Protein AF-A0A7M7QPV0-F1 (afdb_monomer_lite)

Secondary structure (DSSP, 8-state):
-HHHHHHHHHHHHHHHHHHHHHHHHHHHHHHHHHHHHHHHHHHHHHHHHHHHHHHHHHHHHHHHHHHHHHHHHHHHHHHHHHHHHHHHHHHHHHHHHHHHHHHHS-----------------------------HHHHHHHHHHHHHHHHHHT-SSTHHHHHHHHHHHHHHHHHHHHHHHHHHHHHHHHHHHHHHHHHHHHHHHHHHHHS--

Sequence (212 aa):
MQMEADTVRKKYRAVRSSLKADASFFASCLNGLEESIHEQENEINRLQKVKAEAIELRDTTKETLTKQEIQAMHTSKERETVIQEYRKRVEDRKMELERLERMMFPSTKPMPRGDDFETTTSRSKWQIADKDVPQAEVDRLEEVFVKLRNATGVSRTEDVLNRFLAQRATKEKLKKMQTATEEEKMLLEKKRQQLTAEIEMQKFSETKDADQ

Radius of gyration: 47.94 Å; chains: 1; bounding box: 117×36×139 Å

Foldseek 3Di:
DVVVVVVVVVVVVVVVVVVVVVVVVVVVVVVVVVVVVVVVVVVVVVVVVVVVVVVVVVVVVVVVVVVVVVVVVVVVVVVVVVVVVVVVVVVVVVVVVVVVCCVVCVDPDVDDDDDDDDDDDDPPDPPDPDPDPPVVVVVVVVVVLVVLCVVLVHDDSVCSVVSVVVVVVVVVVVVVVVVVVVVVVVVVVVVVVVVVVVVVVVVVVVVVVVVD

Organism: Nasonia vitripennis (NCBI:txid7425)

pLDDT: mean 85.48, std 19.07, range [33.09, 98.62]

InterPro domains:
  IPR033192 Outer dynein arm-docking complex subunit 3 [PTHR46518] (2-206)

Structure (mmCIF, N/CA/C/O backbone):
data_AF-A0A7M7QPV0-F1
#
_entry.id   AF-A0A7M7QPV0-F1
#
loop_
_atom_site.group_PDB
_atom_site.id
_atom_site.type_symbol
_atom_site.label_atom_id
_atom_site.label_alt_id
_atom_site.label_comp_id
_atom_site.label_asym_id
_atom_site.label_entity_id
_atom_site.label_seq_id
_atom_site.pdbx_PDB_ins_code
_atom_site.Cartn_x
_atom_site.Cartn_y
_atom_site.Cartn_z
_atom_site.occupancy
_atom_site.B_iso_or_equiv
_atom_site.auth_seq_id
_atom_site.auth_comp_id
_atom_site.auth_asym_id
_atom_site.auth_atom_id
_atom_site.pdbx_PDB_model_num
ATOM 1 N N . MET A 1 1 ? -33.298 -1.706 82.148 1.00 61.22 1 MET A N 1
ATOM 2 C CA . MET A 1 1 ? -33.805 -2.421 80.953 1.00 61.22 1 MET A CA 1
ATOM 3 C C . MET A 1 1 ? -34.109 -1.503 79.762 1.00 61.22 1 MET A C 1
ATOM 5 O O . MET A 1 1 ? -33.554 -1.747 78.702 1.00 61.22 1 MET A O 1
ATOM 9 N N . GLN A 1 2 ? -34.928 -0.443 79.877 1.00 69.00 2 GLN A N 1
ATOM 10 C CA . GLN A 1 2 ? -35.261 0.420 78.716 1.00 69.00 2 GLN A CA 1
ATOM 11 C C . GLN A 1 2 ? -34.058 1.161 78.098 1.00 69.00 2 GLN A C 1
ATOM 13 O O . GLN A 1 2 ? -33.917 1.166 76.878 1.00 69.00 2 GLN A O 1
ATOM 18 N N . MET A 1 3 ? -33.136 1.697 78.910 1.00 79.50 3 MET A N 1
ATOM 19 C CA . MET A 1 3 ? -31.939 2.387 78.388 1.00 79.50 3 MET A CA 1
ATOM 20 C C . MET A 1 3 ? -30.992 1.478 77.583 1.00 79.50 3 MET A C 1
ATOM 22 O O . MET A 1 3 ? -30.420 1.910 76.580 1.00 79.50 3 MET A O 1
ATOM 26 N N . GLU A 1 4 ? -30.829 0.213 77.977 1.00 85.00 4 GLU A N 1
ATOM 27 C CA . GLU A 1 4 ? -29.994 -0.745 77.236 1.00 85.00 4 GLU A CA 1
ATOM 28 C C . GLU A 1 4 ? -30.640 -1.135 75.907 1.00 85.00 4 GLU A C 1
ATOM 30 O O . GLU A 1 4 ? -29.967 -1.132 74.876 1.00 85.00 4 GLU A O 1
ATOM 35 N N . ALA A 1 5 ? -31.953 -1.381 75.903 1.00 90.31 5 ALA A N 1
ATOM 36 C CA . ALA A 1 5 ? -32.701 -1.691 74.687 1.00 90.31 5 ALA A CA 1
ATOM 37 C C . ALA A 1 5 ? -32.605 -0.558 73.648 1.00 90.31 5 ALA A C 1
ATOM 39 O O . ALA A 1 5 ? -32.404 -0.812 72.457 1.00 90.31 5 ALA A O 1
ATOM 40 N N . ASP A 1 6 ? -32.675 0.699 74.089 1.00 91.38 6 ASP A N 1
ATOM 41 C CA . ASP A 1 6 ? -32.533 1.855 73.201 1.00 91.38 6 ASP A CA 1
ATOM 42 C C . ASP A 1 6 ? -31.098 2.042 72.698 1.00 91.38 6 ASP A C 1
ATOM 44 O O . ASP A 1 6 ? -30.887 2.392 71.533 1.00 91.38 6 ASP A O 1
ATOM 48 N N . THR A 1 7 ? -30.100 1.746 73.531 1.00 92.62 7 THR A N 1
ATOM 49 C CA . THR A 1 7 ? -28.686 1.779 73.128 1.00 92.62 7 THR A CA 1
ATOM 50 C C . THR A 1 7 ? -28.388 0.714 72.070 1.00 92.62 7 THR A C 1
ATOM 52 O O . THR A 1 7 ? -27.753 1.012 71.055 1.00 92.62 7 THR A O 1
ATOM 55 N N . VAL A 1 8 ? -28.904 -0.506 72.245 1.00 94.88 8 VAL A N 1
ATOM 56 C CA . VAL A 1 8 ? -28.791 -1.593 71.259 1.00 94.88 8 VAL A CA 1
ATOM 57 C C . VAL A 1 8 ? -29.492 -1.218 69.953 1.00 94.88 8 VAL A C 1
ATOM 59 O O . VAL A 1 8 ? -28.902 -1.358 68.882 1.00 94.88 8 VAL A O 1
ATOM 62 N N . ARG A 1 9 ? -30.705 -0.649 70.010 1.00 95.12 9 ARG A N 1
ATOM 63 C CA . ARG A 1 9 ? -31.422 -0.169 68.814 1.00 95.12 9 ARG A CA 1
ATOM 64 C C . ARG A 1 9 ? -30.653 0.915 68.065 1.00 95.12 9 ARG A C 1
ATOM 66 O O . ARG A 1 9 ? -30.600 0.867 66.837 1.00 95.12 9 ARG A O 1
ATOM 73 N N . LYS A 1 10 ? -30.058 1.883 68.771 1.00 96.12 10 LYS A N 1
ATOM 74 C CA . LYS A 1 10 ? -29.236 2.939 68.155 1.00 96.12 10 LYS A CA 1
ATOM 75 C C . LYS A 1 10 ? -28.017 2.350 67.447 1.00 96.12 10 LYS A C 1
ATOM 77 O O . LYS A 1 10 ? -27.801 2.668 66.280 1.00 96.12 10 LYS A O 1
ATOM 82 N N . LYS A 1 11 ? -27.284 1.441 68.102 1.00 96.50 11 LYS A N 1
ATOM 83 C CA . LYS A 1 11 ? -26.140 0.740 67.493 1.00 96.50 11 LYS A CA 1
ATOM 84 C C . LYS A 1 11 ? -26.559 -0.049 66.253 1.00 96.50 11 LYS A C 1
ATOM 86 O O . LYS A 1 11 ? -25.945 0.101 65.205 1.00 96.50 11 LYS A O 1
ATOM 91 N N . TYR A 1 12 ? -27.647 -0.813 66.334 1.00 97.38 12 TYR A N 1
ATOM 92 C CA . TYR A 1 12 ? -28.135 -1.602 65.202 1.00 97.38 12 TYR A CA 1
ATOM 93 C C . TYR A 1 12 ? -28.575 -0.722 64.024 1.00 97.38 12 TYR A C 1
ATOM 95 O O . TYR A 1 12 ? -28.287 -1.030 62.870 1.00 97.38 12 TYR A O 1
ATOM 103 N N . ARG A 1 13 ? -29.228 0.417 64.297 1.00 96.88 13 ARG A N 1
ATOM 104 C CA . ARG A 1 13 ? -29.575 1.402 63.260 1.00 96.88 13 ARG A CA 1
ATOM 105 C C . ARG A 1 13 ? -28.334 2.008 62.610 1.00 96.88 13 ARG A C 1
ATOM 107 O O . ARG A 1 13 ? -28.327 2.126 61.390 1.00 96.88 13 ARG A O 1
ATOM 114 N N . ALA A 1 14 ? -27.309 2.351 63.391 1.00 97.25 14 ALA A N 1
ATOM 115 C CA . ALA A 1 14 ? -26.049 2.880 62.872 1.00 97.25 14 ALA A CA 1
ATOM 116 C C . ALA A 1 14 ? -25.343 1.859 61.966 1.00 97.25 14 ALA A C 1
ATOM 118 O O . ALA A 1 14 ? -25.025 2.181 60.825 1.00 97.25 14 ALA A O 1
ATOM 119 N N . VAL A 1 15 ? -25.215 0.606 62.421 1.00 97.50 15 VAL A N 1
ATOM 120 C CA . VAL A 1 15 ? -24.648 -0.497 61.625 1.00 97.50 15 VAL A CA 1
ATOM 121 C C . VAL A 1 15 ? -25.444 -0.707 60.338 1.00 97.50 15 VAL A C 1
ATOM 123 O O . VAL A 1 15 ? -24.865 -0.762 59.259 1.00 97.50 15 VAL A O 1
ATOM 126 N N . ARG A 1 16 ? -26.781 -0.747 60.415 1.00 97.69 16 ARG A N 1
ATOM 127 C CA . ARG A 1 16 ? -27.638 -0.888 59.229 1.00 97.69 16 ARG A CA 1
ATOM 128 C C . ARG A 1 16 ? -27.457 0.267 58.244 1.00 97.69 16 ARG A C 1
ATOM 130 O O . ARG A 1 16 ? -27.536 0.049 57.041 1.00 97.69 16 ARG A O 1
ATOM 137 N N . SER A 1 17 ? -27.272 1.488 58.743 1.00 97.44 17 SER A N 1
ATOM 138 C CA . SER A 1 17 ? -27.057 2.656 57.889 1.00 97.44 17 SER A CA 1
ATOM 139 C C . SER A 1 17 ? -25.698 2.593 57.194 1.00 97.44 17 SER A C 1
ATOM 141 O O . SER A 1 17 ? -25.646 2.843 55.995 1.00 97.44 17 SER A O 1
ATOM 143 N N . SER A 1 18 ? -24.642 2.190 57.913 1.00 97.69 18 SER A N 1
ATOM 144 C CA . SER A 1 18 ? -23.308 1.964 57.337 1.00 97.69 18 SER A CA 1
ATOM 145 C C . SER A 1 18 ? -23.358 0.901 56.246 1.00 97.69 18 SER A C 1
ATOM 147 O O . SER A 1 18 ? -23.002 1.184 55.114 1.00 97.69 18 SER A O 1
ATOM 149 N N . LEU A 1 19 ? -23.934 -0.271 56.537 1.00 97.75 19 LEU A N 1
ATOM 150 C CA . LEU A 1 19 ? -24.034 -1.363 55.564 1.00 97.75 19 LEU A CA 1
ATOM 151 C C . LEU A 1 19 ? -24.793 -0.963 54.293 1.00 97.75 19 LEU A C 1
ATOM 153 O O . LEU A 1 19 ? -24.457 -1.418 53.206 1.00 97.75 19 LEU A O 1
ATOM 157 N N . LYS A 1 20 ? -25.820 -0.110 54.407 1.00 97.44 20 LYS A N 1
ATOM 158 C CA . LYS A 1 20 ? -26.533 0.415 53.234 1.00 97.44 20 LYS A CA 1
ATOM 159 C C . LYS A 1 20 ? -25.682 1.386 52.417 1.00 97.44 20 LYS A C 1
ATOM 161 O O . LYS A 1 20 ? -25.759 1.349 51.193 1.00 97.44 20 LYS A O 1
ATOM 166 N N . ALA A 1 21 ? -24.912 2.246 53.081 1.00 97.31 21 ALA A N 1
ATOM 167 C CA . ALA A 1 21 ? -23.993 3.157 52.408 1.00 97.31 21 ALA A CA 1
ATOM 168 C C . ALA A 1 21 ? -22.885 2.374 51.689 1.00 97.31 21 ALA A C 1
ATOM 170 O O . ALA A 1 21 ? -22.662 2.600 50.503 1.00 97.31 21 ALA A O 1
ATOM 171 N N . ASP A 1 22 ? -22.292 1.388 52.365 1.00 97.94 22 ASP A N 1
ATOM 172 C CA . ASP A 1 22 ? -21.259 0.515 51.804 1.00 97.94 22 ASP A CA 1
ATOM 173 C C . ASP A 1 22 ? -21.796 -0.278 50.606 1.00 97.94 22 ASP A C 1
ATOM 175 O O . ASP A 1 22 ? -21.161 -0.322 49.559 1.00 97.94 22 ASP A O 1
ATOM 179 N N . ALA A 1 23 ? -23.005 -0.842 50.708 1.00 97.50 23 ALA A N 1
ATOM 180 C CA . ALA A 1 23 ? -23.638 -1.550 49.595 1.00 97.50 23 ALA A CA 1
ATOM 181 C C . ALA A 1 23 ? -23.840 -0.645 48.367 1.00 97.50 23 ALA A C 1
ATOM 183 O O . ALA A 1 23 ? -23.563 -1.061 47.243 1.00 97.50 23 ALA A O 1
ATOM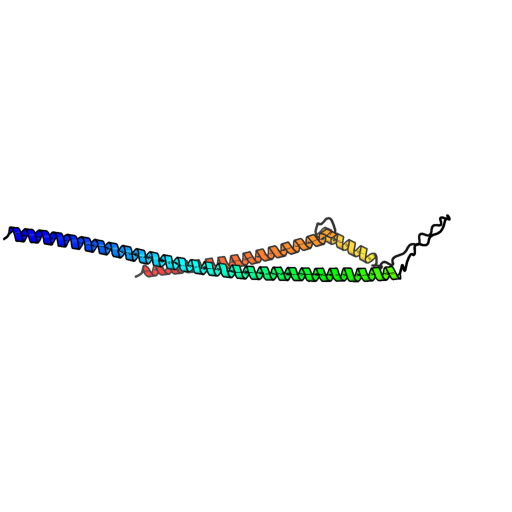 184 N N . SER A 1 24 ? -24.285 0.599 48.573 1.00 96.81 24 SER A N 1
ATOM 185 C CA . SER A 1 24 ? -24.427 1.575 47.486 1.00 96.81 24 SER A CA 1
ATOM 186 C C . SER A 1 24 ? -23.078 1.961 46.881 1.00 96.81 24 SER A C 1
ATOM 188 O O . SER A 1 24 ? -22.975 2.111 45.665 1.00 96.81 24 SER A O 1
ATOM 190 N N . PHE A 1 25 ? -22.051 2.128 47.717 1.00 97.69 25 PHE A N 1
ATOM 191 C CA . PHE A 1 25 ? -20.699 2.443 47.272 1.00 97.69 25 PHE A CA 1
ATOM 192 C C . PHE A 1 25 ? -20.120 1.307 46.427 1.00 97.69 25 PHE A C 1
ATOM 194 O O . PHE A 1 25 ? -19.686 1.545 45.304 1.00 97.69 25 PHE A O 1
ATOM 201 N N . PHE A 1 26 ? -20.190 0.063 46.909 1.00 97.81 26 PHE A N 1
ATOM 202 C CA . PHE A 1 26 ? -19.683 -1.090 46.170 1.00 97.81 26 PHE A CA 1
ATOM 203 C C . PHE A 1 26 ? -20.435 -1.327 44.863 1.00 97.81 26 PHE A C 1
ATOM 205 O O . PHE A 1 26 ? -19.791 -1.645 43.871 1.00 97.81 26 PHE A O 1
ATOM 212 N N . ALA A 1 27 ? -21.754 -1.113 44.822 1.00 97.75 27 ALA A N 1
ATOM 213 C CA . ALA A 1 27 ? -22.510 -1.179 43.572 1.00 97.75 27 ALA A CA 1
ATOM 214 C C . ALA A 1 27 ? -22.018 -0.132 42.558 1.00 97.75 27 ALA A C 1
ATOM 216 O O . ALA A 1 27 ? -21.784 -0.454 41.397 1.00 97.75 27 ALA A O 1
ATOM 217 N N . SER A 1 28 ? -21.789 1.107 43.005 1.00 97.50 28 SER A N 1
ATOM 218 C CA . SE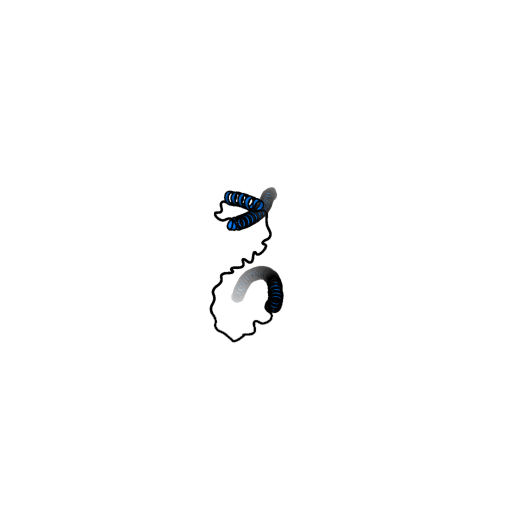R A 1 28 ? -21.236 2.159 42.146 1.00 97.50 28 SER A CA 1
ATOM 219 C C . SER A 1 28 ? -19.820 1.834 41.662 1.00 97.50 28 SER A C 1
ATOM 221 O O . SER A 1 28 ? -19.508 2.074 40.499 1.00 97.50 28 SER A O 1
ATOM 223 N N . CYS A 1 29 ? -18.958 1.311 42.537 1.00 98.19 29 CYS A N 1
ATOM 224 C CA . CYS A 1 29 ? -17.603 0.908 42.166 1.00 98.19 29 CYS A CA 1
ATOM 225 C C . CYS A 1 29 ? -17.604 -0.256 41.176 1.00 98.19 29 CYS A C 1
ATOM 227 O O . CYS A 1 29 ? -16.791 -0.265 40.259 1.00 98.19 29 CYS A O 1
ATOM 229 N N . LEU A 1 30 ? -18.506 -1.223 41.356 1.00 98.44 30 LEU A N 1
ATOM 230 C CA . LEU A 1 30 ? -18.622 -2.382 40.478 1.00 98.44 30 LEU A CA 1
ATOM 231 C C . LEU A 1 30 ? -19.042 -1.954 39.071 1.00 98.44 30 LEU A C 1
ATOM 233 O O . LEU A 1 30 ? -18.358 -2.308 38.120 1.00 98.44 30 LEU A O 1
ATOM 237 N N . ASN A 1 31 ? -20.053 -1.089 38.956 1.00 98.19 31 ASN A N 1
ATOM 238 C CA . ASN A 1 31 ? -20.465 -0.530 37.666 1.00 98.19 31 ASN A CA 1
ATOM 239 C C . ASN A 1 31 ? -19.312 0.210 36.962 1.00 98.19 31 ASN A C 1
ATOM 241 O O . ASN A 1 31 ? -19.105 0.030 35.768 1.00 98.19 31 ASN A O 1
ATOM 245 N N . GLY A 1 32 ? -18.531 1.014 37.697 1.00 98.38 32 GLY A N 1
ATOM 246 C CA . GLY A 1 32 ? -17.386 1.725 37.115 1.00 98.38 32 GLY A CA 1
ATOM 247 C C . GLY A 1 32 ? -16.252 0.791 36.671 1.00 98.38 32 GLY A C 1
ATOM 248 O O . GLY A 1 32 ? -15.594 1.044 35.664 1.00 98.38 32 GLY A O 1
ATOM 249 N N . LEU A 1 33 ? -16.027 -0.310 37.395 1.00 98.31 33 LEU A N 1
ATOM 250 C CA . LEU A 1 33 ? -15.069 -1.337 36.982 1.00 98.31 33 LEU A CA 1
ATOM 251 C C . LEU A 1 33 ? -15.551 -2.089 35.738 1.00 98.31 33 LEU A C 1
ATOM 253 O O . LEU A 1 33 ? -14.746 -2.338 34.847 1.00 98.31 33 LEU A O 1
ATOM 257 N N . GLU A 1 34 ? -16.838 -2.424 35.659 1.00 98.38 34 GLU A N 1
ATOM 258 C CA . GLU A 1 34 ? -17.435 -3.070 34.486 1.00 98.38 34 GLU A CA 1
ATOM 259 C C . GLU A 1 34 ? -17.342 -2.183 33.239 1.00 98.38 34 GLU A C 1
ATOM 261 O O . GLU A 1 34 ? -16.942 -2.661 32.178 1.00 98.38 34 GLU A O 1
ATOM 266 N N . GLU A 1 35 ? -17.624 -0.885 33.373 1.00 98.56 35 GLU A N 1
ATOM 267 C CA . GLU A 1 35 ? -17.453 0.090 32.291 1.00 98.56 35 GLU A CA 1
ATOM 268 C C . GLU A 1 35 ? -15.988 0.167 31.839 1.00 98.56 35 GLU A C 1
ATOM 270 O O . GLU A 1 35 ? -15.701 0.051 30.648 1.00 98.56 35 GLU A O 1
ATOM 275 N N . SER A 1 36 ? -15.043 0.247 32.780 1.00 98.56 36 SER A N 1
ATOM 276 C CA . SER A 1 36 ? -13.614 0.285 32.451 1.00 98.56 36 SER A CA 1
ATOM 277 C C . SER A 1 36 ? -13.125 -0.997 31.766 1.00 98.56 36 SER A C 1
ATOM 279 O O . SER A 1 36 ? -12.328 -0.926 30.830 1.00 98.56 36 SER A O 1
ATOM 281 N N . ILE A 1 37 ? -13.612 -2.170 32.186 1.00 98.56 37 ILE A N 1
ATOM 282 C CA . ILE A 1 37 ? -13.314 -3.444 31.515 1.00 98.56 37 ILE A CA 1
ATOM 283 C C . ILE A 1 37 ? -13.843 -3.409 30.082 1.00 98.56 37 ILE A C 1
ATOM 285 O O . ILE A 1 37 ? -13.111 -3.748 29.155 1.00 98.56 37 ILE A O 1
ATOM 289 N N . HIS A 1 38 ? -15.077 -2.943 29.886 1.00 98.62 38 HIS A N 1
ATOM 290 C CA . HIS A 1 38 ? -15.671 -2.852 28.559 1.00 98.62 38 HIS A CA 1
ATOM 291 C C . HIS A 1 38 ? -14.891 -1.901 27.633 1.00 98.62 38 HIS A C 1
ATOM 293 O O . HIS A 1 38 ? -14.622 -2.225 26.474 1.00 98.62 38 HIS A O 1
ATOM 299 N N . GLU A 1 39 ? -14.461 -0.746 28.142 1.00 98.56 39 GLU A N 1
ATOM 300 C CA . GLU A 1 39 ? -13.596 0.183 27.408 1.00 98.56 39 GLU A CA 1
ATOM 301 C C . GLU A 1 39 ? -12.250 -0.452 27.033 1.00 98.56 39 GLU A C 1
ATOM 303 O O . GLU A 1 39 ? -11.801 -0.330 25.889 1.00 98.56 39 GLU A O 1
ATOM 308 N N . GLN A 1 40 ? -11.618 -1.172 27.964 1.00 98.56 40 GLN A N 1
ATOM 309 C CA . GLN A 1 40 ? -10.354 -1.867 27.713 1.00 98.56 40 GLN A CA 1
ATOM 310 C C . GLN A 1 40 ? -10.502 -2.979 26.674 1.00 98.56 40 GLN A C 1
ATOM 312 O O . GLN A 1 40 ? -9.641 -3.119 25.806 1.00 98.56 40 GLN A O 1
ATOM 317 N N . GLU A 1 41 ? -11.587 -3.750 26.711 1.00 98.62 41 GLU A N 1
ATOM 318 C CA . GLU A 1 41 ? -11.885 -4.764 25.697 1.00 98.62 41 GLU A CA 1
ATOM 319 C C . GLU A 1 41 ? -12.048 -4.137 24.308 1.00 98.62 41 GLU A C 1
ATOM 321 O O . GLU A 1 41 ? -11.489 -4.634 23.324 1.00 98.62 41 GLU A O 1
ATOM 326 N N . ASN A 1 42 ? -12.755 -3.008 24.222 1.00 98.50 42 ASN A N 1
ATOM 327 C CA . ASN A 1 42 ? -12.916 -2.263 22.976 1.00 98.50 42 ASN A CA 1
ATOM 328 C C . ASN A 1 42 ? -11.572 -1.749 22.440 1.00 98.50 42 ASN A C 1
ATOM 330 O O . ASN A 1 42 ? -11.294 -1.884 21.243 1.00 98.50 42 ASN A O 1
ATOM 334 N N . GLU A 1 43 ? -10.709 -1.225 23.311 1.00 98.38 43 GLU A N 1
ATOM 335 C CA . GLU A 1 43 ? -9.378 -0.759 22.920 1.00 98.38 43 GLU A CA 1
ATOM 336 C C . GLU A 1 43 ? -8.467 -1.915 22.489 1.00 98.38 43 GLU A C 1
ATOM 338 O O . GLU A 1 43 ? -7.791 -1.825 21.464 1.00 98.38 43 GLU A O 1
ATOM 343 N N . ILE A 1 44 ? -8.495 -3.050 23.193 1.00 98.56 44 ILE A N 1
ATOM 344 C CA . ILE A 1 44 ? -7.758 -4.255 22.792 1.00 98.56 44 ILE A CA 1
ATOM 345 C C . ILE A 1 44 ? -8.206 -4.711 21.400 1.00 98.56 44 ILE A C 1
ATOM 347 O O . ILE A 1 44 ? -7.364 -4.970 20.537 1.00 98.56 44 ILE A O 1
ATOM 351 N N . ASN A 1 45 ? -9.515 -4.758 21.147 1.00 98.62 45 ASN A N 1
ATOM 352 C CA . ASN A 1 45 ? -10.060 -5.127 19.842 1.00 98.62 45 ASN A CA 1
ATOM 353 C C . ASN A 1 45 ? -9.614 -4.155 18.740 1.00 98.62 45 ASN A C 1
ATOM 355 O O . ASN A 1 45 ? -9.261 -4.577 17.635 1.00 98.62 45 ASN A O 1
ATOM 359 N N . ARG A 1 46 ? -9.585 -2.851 19.030 1.00 98.50 46 ARG A N 1
ATOM 360 C CA . ARG A 1 46 ? -9.068 -1.833 18.109 1.00 98.50 46 ARG A CA 1
ATOM 361 C C . ARG A 1 46 ? -7.582 -2.052 17.817 1.00 98.50 46 ARG A C 1
ATOM 363 O O . ARG A 1 46 ? -7.193 -2.091 16.649 1.00 98.50 46 ARG A O 1
ATOM 370 N N . LEU A 1 47 ? -6.755 -2.236 18.844 1.00 98.56 47 LEU A N 1
ATOM 371 C CA . LEU A 1 47 ? -5.313 -2.448 18.695 1.00 98.56 47 LEU A CA 1
ATOM 372 C C . LEU A 1 47 ? -4.992 -3.734 17.927 1.00 98.56 47 LEU A C 1
ATOM 374 O O . LEU A 1 47 ? -4.066 -3.754 17.116 1.00 98.56 47 LEU A O 1
ATOM 378 N N . GLN A 1 48 ? -5.771 -4.798 18.126 1.00 98.44 48 GLN A N 1
ATOM 379 C CA . GLN A 1 48 ? -5.632 -6.034 17.359 1.00 98.44 48 GLN A CA 1
ATOM 380 C C . GLN A 1 48 ? -5.907 -5.824 15.865 1.00 98.44 48 GLN A C 1
ATOM 382 O O . GLN A 1 48 ? -5.149 -6.343 15.043 1.00 98.44 48 GLN A O 1
ATOM 387 N N . LYS A 1 49 ? -6.924 -5.029 15.505 1.00 98.50 49 LYS A N 1
ATOM 388 C CA . LYS A 1 49 ? -7.205 -4.669 14.103 1.00 98.50 49 LYS A CA 1
ATOM 389 C C . LYS A 1 49 ? -6.056 -3.874 13.488 1.00 98.50 49 LYS A C 1
ATOM 391 O O . LYS A 1 49 ? -5.537 -4.272 12.451 1.00 98.50 49 LYS A O 1
ATOM 396 N N . VAL A 1 50 ? -5.579 -2.836 14.178 1.00 98.50 50 VAL A N 1
ATOM 397 C CA . VAL A 1 50 ? -4.433 -2.027 13.718 1.00 98.50 50 VAL A CA 1
ATOM 398 C C . VAL A 1 50 ? -3.182 -2.891 13.537 1.00 98.50 50 VAL A C 1
ATOM 400 O O . VAL A 1 50 ? -2.459 -2.752 12.554 1.00 98.50 50 VAL A O 1
ATOM 403 N N . LYS A 1 51 ? -2.922 -3.824 14.460 1.00 98.19 51 LYS A N 1
ATOM 404 C CA . LYS A 1 51 ? -1.811 -4.774 14.334 1.00 98.19 51 LYS A CA 1
ATOM 405 C C . LYS A 1 51 ? -1.955 -5.654 13.089 1.00 98.19 51 LYS A C 1
ATOM 407 O O . LYS A 1 51 ? -0.953 -5.892 12.418 1.00 98.19 51 LYS A O 1
ATOM 412 N N . ALA A 1 52 ? -3.156 -6.156 12.803 1.00 98.31 52 ALA A N 1
ATOM 413 C CA . ALA A 1 52 ? -3.406 -6.979 11.623 1.00 98.31 52 ALA A CA 1
ATOM 414 C C . ALA A 1 52 ? -3.141 -6.191 10.330 1.00 98.31 52 ALA A C 1
ATOM 416 O O . ALA A 1 52 ? -2.370 -6.654 9.491 1.00 98.31 52 ALA A O 1
ATOM 417 N N . GLU A 1 53 ? -3.667 -4.968 10.231 1.00 98.19 53 GLU A N 1
ATOM 418 C CA . GLU A 1 53 ? -3.426 -4.062 9.099 1.00 98.19 53 GLU A CA 1
ATOM 419 C C . GLU A 1 53 ? -1.932 -3.742 8.925 1.00 98.19 53 GLU A C 1
ATOM 421 O O . GLU A 1 53 ? -1.403 -3.769 7.815 1.00 98.19 53 GLU A O 1
ATOM 426 N N . ALA A 1 54 ? -1.210 -3.492 10.023 1.00 97.94 54 ALA A N 1
ATOM 427 C CA . ALA A 1 54 ? 0.223 -3.209 9.973 1.00 97.94 54 ALA A CA 1
ATOM 428 C C . ALA A 1 54 ? 1.047 -4.414 9.484 1.00 97.94 54 ALA A C 1
ATOM 430 O O . ALA A 1 54 ? 2.032 -4.241 8.763 1.00 97.94 54 ALA A O 1
ATOM 431 N N . ILE A 1 55 ? 0.656 -5.635 9.869 1.00 98.12 55 ILE A N 1
ATOM 432 C CA . ILE A 1 55 ? 1.287 -6.872 9.388 1.00 98.12 55 ILE A CA 1
ATOM 433 C C . ILE A 1 55 ? 1.034 -7.044 7.889 1.00 98.12 55 ILE A C 1
ATOM 435 O O . ILE A 1 55 ? 1.986 -7.284 7.149 1.00 98.12 55 ILE A O 1
ATOM 439 N N . GLU A 1 56 ? -0.206 -6.863 7.437 1.00 98.38 56 GLU A N 1
ATOM 440 C CA . GLU A 1 56 ? -0.564 -6.953 6.019 1.00 98.38 56 GLU A CA 1
ATOM 441 C C . GLU A 1 56 ? 0.210 -5.926 5.178 1.00 98.38 56 GLU A C 1
ATOM 443 O O . GLU A 1 56 ? 0.821 -6.269 4.163 1.00 98.38 56 GLU A O 1
ATOM 448 N N . LEU A 1 57 ? 0.280 -4.672 5.636 1.00 98.12 57 LEU A N 1
ATOM 449 C CA . LEU A 1 57 ? 1.029 -3.617 4.954 1.00 98.12 57 LEU A CA 1
ATOM 450 C C . LEU A 1 57 ? 2.531 -3.924 4.888 1.00 98.12 57 LEU A C 1
ATOM 452 O O . LEU A 1 57 ? 3.178 -3.704 3.861 1.00 98.12 57 LEU A O 1
ATOM 456 N N . ARG A 1 58 ? 3.108 -4.448 5.973 1.00 98.31 58 ARG A N 1
ATOM 457 C CA . ARG A 1 58 ? 4.511 -4.873 5.989 1.00 98.31 58 ARG A CA 1
ATOM 458 C C . ARG A 1 58 ? 4.754 -5.992 4.979 1.00 98.31 58 ARG A C 1
ATOM 460 O O . ARG A 1 58 ? 5.737 -5.934 4.242 1.00 98.31 58 ARG A O 1
ATOM 467 N N . ASP A 1 59 ? 3.892 -7.002 4.955 1.00 98.19 59 ASP A N 1
ATOM 468 C CA . ASP A 1 59 ? 4.086 -8.191 4.127 1.00 98.19 59 ASP A CA 1
ATOM 469 C C . ASP A 1 59 ? 3.917 -7.863 2.635 1.00 98.19 59 ASP A C 1
ATOM 471 O O . ASP A 1 59 ? 4.773 -8.233 1.830 1.00 98.19 59 ASP A O 1
ATOM 475 N N . THR A 1 60 ? 2.921 -7.047 2.278 1.00 98.00 60 THR A N 1
ATOM 476 C CA . THR A 1 60 ? 2.737 -6.520 0.911 1.00 98.00 60 THR A CA 1
ATOM 477 C C . THR A 1 60 ? 3.902 -5.629 0.464 1.00 98.00 60 THR A C 1
ATOM 479 O O . THR A 1 60 ? 4.401 -5.749 -0.659 1.00 98.00 60 THR A O 1
ATOM 482 N N . THR A 1 61 ? 4.410 -4.762 1.345 1.00 97.25 61 THR A N 1
ATOM 483 C CA . THR A 1 61 ? 5.588 -3.927 1.049 1.00 97.25 61 THR A CA 1
ATOM 484 C C . THR A 1 61 ? 6.837 -4.785 0.842 1.00 97.25 61 THR A C 1
ATOM 486 O O . THR A 1 61 ? 7.621 -4.547 -0.074 1.00 97.25 61 THR A O 1
ATOM 489 N N . LYS A 1 62 ? 7.020 -5.827 1.658 1.00 98.12 62 LYS A N 1
ATOM 490 C CA . LYS A 1 62 ? 8.145 -6.753 1.514 1.00 98.12 62 LYS A CA 1
ATOM 491 C C . LYS A 1 62 ? 8.069 -7.523 0.195 1.00 98.12 62 LYS A C 1
ATOM 493 O O . LYS A 1 62 ? 9.074 -7.624 -0.502 1.00 98.12 62 LYS A O 1
ATOM 498 N N . GLU A 1 63 ? 6.893 -8.031 -0.165 1.00 97.94 63 GLU A N 1
ATOM 499 C CA . GLU A 1 63 ? 6.684 -8.747 -1.427 1.00 97.94 63 GLU A CA 1
ATOM 500 C C . GLU A 1 63 ? 6.968 -7.851 -2.642 1.00 97.94 63 GLU A C 1
ATOM 502 O O . GLU A 1 63 ? 7.691 -8.244 -3.563 1.00 97.94 63 GLU A O 1
ATOM 507 N N . THR A 1 64 ? 6.444 -6.622 -2.631 1.00 96.88 64 THR A N 1
ATOM 508 C CA . THR A 1 64 ? 6.674 -5.658 -3.716 1.00 96.88 64 THR A CA 1
ATOM 509 C C . THR A 1 64 ? 8.149 -5.283 -3.839 1.00 96.88 64 THR A C 1
ATOM 511 O O . THR A 1 64 ? 8.661 -5.248 -4.960 1.00 96.88 64 THR A O 1
ATOM 514 N N . LEU A 1 65 ? 8.854 -5.089 -2.719 1.00 97.75 65 LEU A N 1
ATOM 515 C CA . LEU A 1 65 ? 10.293 -4.830 -2.708 1.00 97.75 65 LEU A CA 1
ATOM 516 C C . LEU A 1 65 ? 11.080 -5.998 -3.314 1.00 97.75 65 LEU A C 1
ATOM 518 O O . LEU A 1 65 ? 11.839 -5.790 -4.257 1.00 97.75 65 LEU A O 1
ATOM 522 N N . THR A 1 66 ? 10.848 -7.231 -2.856 1.00 96.38 66 THR A N 1
ATOM 523 C CA . THR A 1 66 ? 11.536 -8.416 -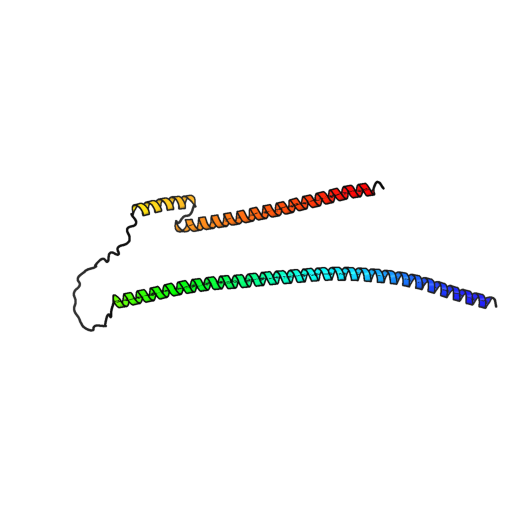3.394 1.00 96.38 66 THR A CA 1
ATOM 524 C C . THR A 1 66 ? 11.290 -8.585 -4.896 1.00 96.38 66 THR A C 1
ATOM 526 O O . THR A 1 66 ? 12.211 -8.900 -5.652 1.00 96.38 66 THR A O 1
ATOM 529 N N . LYS A 1 67 ? 10.069 -8.317 -5.374 1.00 97.19 67 LYS A N 1
ATOM 530 C CA . LYS A 1 67 ? 9.760 -8.343 -6.811 1.00 97.19 67 LYS A CA 1
ATOM 531 C C . LYS A 1 67 ? 10.559 -7.295 -7.590 1.00 97.19 67 LYS A C 1
ATOM 533 O O . LYS A 1 67 ? 11.078 -7.603 -8.665 1.00 97.19 67 LYS A O 1
ATOM 538 N N . GLN A 1 68 ? 10.666 -6.076 -7.063 1.00 96.94 68 GLN A N 1
ATOM 539 C CA . GLN A 1 68 ? 11.450 -5.006 -7.684 1.00 96.94 68 GLN A CA 1
ATOM 540 C C . GLN A 1 68 ? 12.948 -5.327 -7.698 1.00 96.94 68 GLN A C 1
ATOM 542 O O . GLN A 1 68 ? 13.600 -5.110 -8.718 1.00 96.94 68 GLN A O 1
ATOM 547 N N . GLU A 1 69 ? 13.485 -5.894 -6.618 1.00 97.19 69 GLU A N 1
ATOM 548 C CA . GLU A 1 69 ? 14.882 -6.333 -6.534 1.00 97.19 69 GLU A CA 1
ATOM 549 C C . GLU A 1 69 ? 15.197 -7.399 -7.589 1.00 97.19 69 GLU A C 1
ATOM 551 O O . GLU A 1 69 ? 16.153 -7.251 -8.354 1.00 97.19 69 GLU A O 1
ATOM 556 N N . ILE A 1 70 ? 14.351 -8.429 -7.706 1.00 97.12 70 ILE A N 1
ATOM 557 C CA . ILE A 1 70 ? 14.500 -9.478 -8.727 1.00 97.12 70 ILE A CA 1
ATOM 558 C C . ILE A 1 70 ? 14.444 -8.874 -10.134 1.00 97.12 70 ILE A C 1
ATOM 560 O O . ILE A 1 70 ? 15.279 -9.196 -10.982 1.00 97.12 70 ILE A O 1
ATOM 564 N N . GLN A 1 71 ? 13.493 -7.973 -10.393 1.00 96.69 71 GLN A N 1
ATOM 565 C CA . GLN A 1 71 ? 13.367 -7.316 -11.693 1.00 96.69 71 GLN A CA 1
ATOM 566 C C . GLN A 1 71 ? 14.600 -6.464 -12.027 1.00 96.69 71 GLN A C 1
ATOM 568 O O . GLN A 1 71 ? 15.086 -6.495 -13.163 1.00 96.69 71 GLN A O 1
ATOM 573 N N . ALA A 1 72 ? 15.131 -5.723 -11.053 1.00 97.25 72 ALA A N 1
ATOM 574 C CA . ALA A 1 72 ? 16.337 -4.920 -11.218 1.00 97.25 72 ALA A CA 1
ATOM 575 C C . ALA A 1 72 ? 17.563 -5.800 -11.499 1.00 97.25 72 ALA A C 1
ATOM 577 O O . ALA A 1 72 ? 18.321 -5.515 -12.430 1.00 97.25 72 ALA A O 1
ATOM 578 N N . MET A 1 73 ? 17.721 -6.907 -10.765 1.00 97.06 73 MET A N 1
ATOM 579 C CA . MET A 1 73 ? 18.779 -7.891 -11.006 1.00 97.06 73 MET A CA 1
ATOM 580 C C . MET A 1 73 ? 18.683 -8.498 -12.409 1.00 97.06 73 MET A C 1
ATOM 582 O O . MET A 1 73 ? 19.691 -8.566 -13.112 1.00 97.06 73 MET A O 1
ATOM 586 N N . HIS A 1 74 ? 17.483 -8.898 -12.840 1.00 97.12 74 HIS A N 1
ATOM 587 C CA . HIS A 1 74 ? 17.260 -9.455 -14.174 1.00 97.12 74 HIS A CA 1
ATOM 588 C C . HIS A 1 74 ? 17.634 -8.453 -15.268 1.00 97.12 74 HIS A C 1
ATOM 590 O O . HIS A 1 74 ? 18.448 -8.757 -16.135 1.00 97.12 74 HIS A O 1
ATOM 596 N N . THR A 1 75 ? 17.123 -7.225 -15.159 1.00 96.62 75 THR A N 1
ATOM 597 C CA . THR A 1 75 ? 17.410 -6.144 -16.111 1.00 96.62 75 THR A CA 1
ATOM 598 C C . THR A 1 75 ? 18.911 -5.834 -16.165 1.00 96.62 75 THR A C 1
ATOM 600 O O . THR A 1 75 ? 19.468 -5.604 -17.237 1.00 96.62 75 THR A O 1
ATOM 603 N N . SER A 1 76 ? 19.601 -5.835 -15.018 1.00 97.06 76 SER A N 1
ATOM 604 C CA . SER A 1 76 ? 21.056 -5.645 -14.978 1.00 97.06 76 SER A CA 1
ATOM 605 C C . SER A 1 76 ? 21.790 -6.789 -15.670 1.00 97.06 76 SER A C 1
ATOM 607 O O . SER A 1 76 ? 22.744 -6.545 -16.405 1.00 97.06 76 SER A O 1
ATOM 609 N N . LYS A 1 77 ? 21.340 -8.031 -15.463 1.00 98.06 77 LYS A N 1
ATOM 610 C CA . LYS A 1 77 ? 21.936 -9.209 -16.092 1.00 98.06 77 LYS A CA 1
ATOM 611 C C . LYS A 1 77 ? 21.762 -9.172 -17.609 1.00 98.06 77 LYS A C 1
ATOM 613 O O . LYS A 1 77 ? 22.731 -9.411 -18.315 1.00 98.06 77 LYS A O 1
ATOM 618 N N . GLU A 1 78 ? 20.580 -8.810 -18.103 1.00 97.56 78 GLU A N 1
ATOM 619 C CA . GLU A 1 78 ? 20.318 -8.643 -19.540 1.00 97.56 78 GLU A CA 1
ATOM 620 C C . GLU A 1 78 ? 21.209 -7.564 -20.170 1.00 97.56 78 GLU A C 1
ATOM 622 O O . GLU A 1 78 ? 21.758 -7.745 -21.257 1.00 97.56 78 GLU A O 1
ATOM 627 N N . ARG A 1 79 ? 21.397 -6.433 -19.479 1.00 97.69 79 ARG A N 1
ATOM 628 C CA . ARG A 1 79 ? 22.317 -5.383 -19.939 1.00 97.69 79 ARG A CA 1
ATOM 629 C C . ARG A 1 79 ? 23.751 -5.895 -20.017 1.00 97.69 79 ARG A C 1
ATOM 631 O O . ARG A 1 79 ? 24.425 -5.646 -21.012 1.00 97.69 79 ARG A O 1
ATOM 638 N N . GLU A 1 80 ? 24.202 -6.624 -19.001 1.00 97.69 80 GLU A N 1
ATOM 639 C CA . GLU A 1 80 ? 25.550 -7.193 -18.965 1.00 97.69 80 GLU A CA 1
ATOM 640 C C . GLU A 1 80 ? 25.759 -8.226 -20.080 1.00 97.69 80 GLU A C 1
ATOM 642 O O . GLU A 1 80 ? 26.774 -8.170 -20.771 1.00 97.69 80 GLU A O 1
ATOM 647 N N . THR A 1 81 ? 24.787 -9.111 -20.338 1.00 97.94 81 THR A N 1
ATOM 648 C CA . THR A 1 81 ? 24.885 -10.080 -21.444 1.00 97.94 81 THR A CA 1
ATOM 649 C C . THR A 1 81 ? 25.003 -9.377 -22.791 1.00 97.94 81 THR A C 1
ATOM 651 O O . THR A 1 81 ? 25.869 -9.723 -23.590 1.00 97.94 81 THR A O 1
ATOM 654 N N . VAL A 1 82 ? 24.207 -8.329 -23.019 1.00 97.88 82 VAL A N 1
ATOM 655 C CA . VAL A 1 82 ? 24.273 -7.535 -24.253 1.00 97.88 82 VAL A CA 1
ATOM 656 C C . VAL A 1 82 ? 25.638 -6.849 -24.395 1.00 97.88 82 VAL A C 1
ATOM 658 O O . VAL A 1 82 ? 26.244 -6.887 -25.466 1.00 97.88 82 VAL A O 1
ATOM 661 N N . ILE A 1 83 ? 26.169 -6.257 -23.321 1.00 97.75 83 ILE A N 1
ATOM 662 C CA . ILE A 1 83 ? 27.503 -5.634 -23.331 1.00 97.75 83 ILE A CA 1
ATOM 663 C C . ILE A 1 83 ? 28.588 -6.668 -23.654 1.00 97.75 83 ILE A C 1
ATOM 665 O O . ILE A 1 83 ? 29.478 -6.388 -24.461 1.00 97.75 83 ILE A O 1
ATOM 669 N N . GLN A 1 84 ? 28.521 -7.858 -23.058 1.00 97.88 84 GLN A N 1
ATOM 670 C CA . GLN A 1 84 ? 29.471 -8.940 -23.317 1.00 97.88 84 GLN A CA 1
ATOM 671 C C . GLN A 1 84 ? 29.409 -9.422 -24.768 1.00 97.88 84 GLN A C 1
ATOM 673 O O . GLN A 1 84 ? 30.457 -9.608 -25.388 1.00 97.88 84 GLN A O 1
ATOM 678 N N . GLU A 1 85 ? 28.213 -9.552 -25.343 1.00 97.88 85 GLU A N 1
ATOM 679 C CA . GLU A 1 85 ? 28.045 -9.883 -26.760 1.00 97.88 85 GLU A CA 1
ATOM 680 C C . GLU A 1 85 ? 28.700 -8.841 -27.673 1.00 97.88 85 GLU A C 1
ATOM 682 O O . GLU A 1 85 ? 29.437 -9.204 -28.593 1.00 97.88 85 GLU A O 1
ATOM 687 N N . TYR A 1 86 ? 28.485 -7.548 -27.413 1.00 97.81 86 TYR A N 1
ATOM 688 C CA . TYR A 1 86 ? 29.117 -6.486 -28.199 1.00 97.81 86 TYR A CA 1
ATOM 689 C C . TYR A 1 86 ? 30.637 -6.469 -28.038 1.00 97.81 86 TYR A C 1
ATOM 691 O O . TYR A 1 86 ? 31.345 -6.352 -29.038 1.00 97.81 86 TYR A O 1
ATOM 699 N N . ARG A 1 87 ? 31.154 -6.642 -26.815 1.00 97.31 87 ARG A N 1
ATOM 700 C CA . ARG A 1 87 ? 32.601 -6.757 -26.570 1.00 97.31 87 ARG A CA 1
ATOM 701 C C . ARG A 1 87 ? 33.208 -7.915 -27.353 1.00 97.31 87 ARG A C 1
ATOM 703 O O . ARG A 1 87 ? 34.240 -7.731 -27.989 1.00 97.31 87 ARG A O 1
ATOM 710 N N . LYS A 1 88 ? 32.540 -9.072 -27.365 1.00 97.75 88 LYS A N 1
ATOM 711 C CA . LYS A 1 88 ? 32.981 -10.237 -28.136 1.00 97.75 88 LYS A CA 1
ATOM 712 C C . LYS A 1 88 ? 33.021 -9.939 -29.636 1.00 97.75 88 LYS A C 1
ATOM 714 O O . LYS A 1 88 ? 34.038 -10.188 -30.264 1.00 97.75 88 LYS A O 1
ATOM 719 N N . ARG A 1 89 ? 31.966 -9.335 -30.199 1.00 97.00 89 ARG A N 1
ATOM 720 C CA . ARG A 1 89 ? 31.934 -8.956 -31.627 1.00 97.00 89 ARG A CA 1
ATOM 721 C C . ARG A 1 89 ? 33.051 -7.981 -32.003 1.00 97.00 89 ARG A C 1
ATOM 723 O O . ARG A 1 89 ? 33.610 -8.091 -33.091 1.00 97.00 89 ARG A O 1
ATOM 730 N N . VAL A 1 90 ? 33.364 -7.027 -31.124 1.00 97.44 90 VAL A N 1
ATOM 731 C CA . VAL A 1 90 ? 34.471 -6.082 -31.331 1.00 97.44 90 VAL A CA 1
ATOM 732 C C . VAL A 1 90 ? 35.815 -6.809 -31.323 1.00 97.44 90 VAL A C 1
ATOM 734 O O . VAL A 1 90 ? 36.617 -6.576 -32.224 1.00 97.44 90 VAL A O 1
ATOM 737 N N . GLU A 1 91 ? 36.049 -7.710 -30.365 1.00 96.81 91 GLU A N 1
ATOM 738 C CA . GLU A 1 91 ? 37.297 -8.480 -30.298 1.00 96.81 91 GLU A CA 1
ATOM 739 C C . GLU A 1 91 ? 37.450 -9.427 -31.498 1.00 96.81 91 GLU A C 1
ATOM 741 O O . GLU A 1 91 ? 38.507 -9.455 -32.122 1.00 96.81 91 GLU A O 1
ATOM 746 N N . ASP A 1 92 ? 36.380 -10.123 -31.895 1.00 96.06 92 ASP A N 1
ATOM 747 C CA . ASP A 1 92 ? 36.368 -10.989 -33.080 1.00 96.06 92 ASP A CA 1
ATOM 748 C C . ASP A 1 92 ? 36.739 -10.194 -34.344 1.00 96.06 92 ASP A C 1
ATOM 750 O O . ASP A 1 92 ? 37.596 -10.612 -35.128 1.00 96.06 92 ASP A O 1
ATOM 754 N N . ARG A 1 93 ? 36.156 -8.997 -34.516 1.00 95.19 93 ARG A N 1
ATOM 755 C CA . ARG A 1 93 ? 36.459 -8.137 -35.666 1.00 95.19 93 ARG A CA 1
ATOM 756 C C . ARG A 1 93 ? 37.880 -7.580 -35.619 1.00 95.19 93 ARG A C 1
ATOM 758 O O . ARG A 1 93 ? 38.521 -7.476 -36.663 1.00 95.19 93 ARG A O 1
ATOM 765 N N . LYS A 1 94 ? 38.383 -7.241 -34.431 1.00 95.94 94 LYS A N 1
ATOM 766 C CA . LYS A 1 94 ? 39.767 -6.801 -34.229 1.00 95.94 94 LYS A CA 1
ATOM 767 C C . LYS A 1 94 ? 40.758 -7.908 -34.601 1.00 95.94 94 LYS A C 1
ATOM 769 O O . LYS A 1 94 ? 41.684 -7.644 -35.359 1.00 95.94 94 LYS A O 1
ATOM 774 N N . MET A 1 95 ? 40.534 -9.144 -34.150 1.00 94.38 95 MET A N 1
ATOM 775 C CA . MET A 1 95 ? 41.376 -10.293 -34.509 1.00 94.38 95 MET A CA 1
ATOM 776 C C . MET A 1 95 ? 41.385 -10.557 -36.022 1.00 94.38 95 MET A C 1
ATOM 778 O O . MET A 1 95 ? 42.434 -10.858 -36.595 1.00 94.38 95 MET A O 1
ATOM 782 N N . GLU A 1 96 ? 40.234 -10.425 -36.687 1.00 93.00 96 GLU A N 1
ATOM 783 C CA . GLU A 1 96 ? 40.134 -10.561 -38.143 1.00 93.00 96 GLU A CA 1
ATOM 784 C C . GLU A 1 96 ? 40.920 -9.463 -38.876 1.00 93.00 96 GLU A C 1
ATOM 786 O O . GLU A 1 96 ? 41.660 -9.765 -39.815 1.00 93.00 96 GLU A O 1
ATOM 791 N N . LEU A 1 97 ? 40.822 -8.209 -38.418 1.00 91.94 97 LEU A N 1
ATOM 792 C CA . LEU A 1 97 ? 41.599 -7.092 -38.960 1.00 91.94 97 LEU A CA 1
ATOM 793 C C . LEU A 1 97 ? 43.103 -7.299 -38.760 1.00 91.94 97 LEU A C 1
ATOM 795 O O . LEU A 1 97 ? 43.840 -7.202 -39.734 1.00 91.94 97 LEU A O 1
ATOM 799 N N . GLU A 1 98 ? 43.565 -7.690 -37.569 1.00 91.12 98 GLU A N 1
ATOM 800 C CA . GLU A 1 98 ? 44.987 -7.991 -37.340 1.00 91.12 98 GLU A CA 1
ATOM 801 C C . GLU A 1 98 ? 45.488 -9.156 -38.213 1.00 91.12 98 GLU A C 1
ATOM 803 O O . GLU A 1 98 ? 46.653 -9.210 -38.617 1.00 91.12 98 GLU A O 1
ATOM 808 N N . ARG A 1 99 ? 44.635 -10.151 -38.491 1.00 91.19 99 ARG A N 1
ATOM 809 C CA . ARG A 1 99 ? 44.970 -11.249 -39.409 1.00 91.19 99 ARG A CA 1
ATOM 810 C C . ARG A 1 99 ? 45.121 -10.734 -40.841 1.00 91.19 99 ARG A C 1
ATOM 812 O O . ARG A 1 99 ? 46.085 -11.108 -41.507 1.00 91.19 99 ARG A O 1
ATOM 819 N N . LEU A 1 100 ? 44.201 -9.885 -41.301 1.00 89.50 100 LEU A N 1
ATOM 820 C CA . LEU A 1 100 ? 44.281 -9.248 -42.617 1.00 89.50 100 LEU A CA 1
ATOM 821 C C . LEU A 1 100 ? 45.500 -8.329 -42.722 1.00 89.50 100 LEU A C 1
ATOM 823 O O . LEU A 1 100 ? 46.209 -8.397 -43.719 1.00 89.50 100 LEU A O 1
ATOM 827 N N . GLU A 1 101 ? 45.807 -7.543 -41.692 1.00 85.19 101 GLU A N 1
ATOM 828 C CA . GLU A 1 101 ? 47.013 -6.713 -41.629 1.00 85.19 101 GLU A CA 1
ATOM 829 C C . GLU A 1 101 ? 48.282 -7.560 -41.723 1.00 85.19 101 GLU A C 1
ATOM 831 O O . GLU A 1 101 ? 49.152 -7.253 -42.529 1.00 85.19 101 GLU A O 1
ATOM 836 N N . ARG A 1 102 ? 48.374 -8.678 -40.992 1.00 85.38 102 ARG A N 1
ATOM 837 C CA . ARG A 1 102 ? 49.510 -9.612 -41.112 1.00 85.38 102 ARG A CA 1
ATOM 838 C C . ARG A 1 102 ? 49.630 -10.239 -42.505 1.00 85.38 102 ARG A C 1
ATOM 840 O O . ARG A 1 102 ? 50.742 -10.540 -42.928 1.00 85.38 102 ARG A O 1
ATOM 847 N N . MET A 1 103 ? 48.515 -10.449 -43.209 1.00 80.75 103 MET A N 1
ATOM 848 C CA . MET A 1 103 ? 48.508 -10.973 -44.582 1.00 80.75 103 MET A CA 1
ATOM 849 C C . MET A 1 103 ? 48.851 -9.913 -45.635 1.00 80.75 103 MET A C 1
ATOM 851 O O . MET A 1 103 ? 49.526 -10.238 -46.608 1.00 80.75 103 MET A O 1
ATOM 855 N N . MET A 1 104 ? 48.382 -8.673 -45.467 1.00 77.31 104 MET A N 1
ATOM 856 C CA . MET A 1 104 ? 48.633 -7.566 -46.399 1.00 77.31 104 MET A CA 1
ATOM 857 C C . MET A 1 104 ? 49.988 -6.889 -46.160 1.00 77.31 104 MET A C 1
ATOM 859 O O . MET A 1 104 ? 50.601 -6.397 -47.104 1.00 77.31 104 MET A O 1
ATOM 863 N N . PHE A 1 105 ? 50.486 -6.921 -44.923 1.00 74.31 105 PHE A N 1
ATOM 864 C CA . PHE A 1 105 ? 51.792 -6.408 -44.512 1.00 74.31 105 PHE A CA 1
ATOM 865 C C . PHE A 1 105 ? 52.631 -7.512 -43.842 1.00 74.31 105 PHE A C 1
ATOM 867 O O . PHE A 1 105 ? 52.987 -7.400 -42.663 1.00 74.31 105 PHE A O 1
ATOM 874 N N . PRO A 1 106 ? 52.965 -8.608 -44.549 1.00 57.19 106 PRO A N 1
ATOM 875 C CA . PRO A 1 106 ? 53.779 -9.665 -43.977 1.00 57.19 106 PRO A CA 1
ATOM 876 C C . PRO A 1 106 ? 55.212 -9.150 -43.816 1.00 57.19 106 PRO A C 1
ATOM 878 O O . PRO A 1 106 ? 56.006 -9.172 -44.747 1.00 57.19 106 PRO A O 1
ATOM 881 N N . SER A 1 107 ? 55.540 -8.688 -42.609 1.00 51.25 107 SER A N 1
ATOM 882 C CA . SER A 1 107 ? 56.887 -8.297 -42.192 1.00 51.25 107 SER A CA 1
ATOM 883 C C . SER A 1 107 ? 57.529 -7.203 -43.060 1.00 51.25 107 SER A C 1
ATOM 885 O O . SER A 1 107 ? 58.340 -7.468 -43.947 1.00 51.25 107 SER A O 1
ATOM 887 N N . THR A 1 108 ? 57.314 -5.938 -42.696 1.00 49.41 108 THR A N 1
ATOM 888 C CA . THR A 1 108 ? 58.392 -4.951 -42.838 1.00 49.41 108 THR A CA 1
ATOM 889 C C . THR A 1 108 ? 59.512 -5.359 -41.878 1.00 49.41 108 THR A C 1
ATOM 891 O O . THR A 1 108 ? 59.572 -4.914 -40.731 1.00 49.41 108 THR A O 1
ATOM 894 N N . LYS A 1 109 ? 60.384 -6.274 -42.315 1.00 49.06 109 LYS A N 1
ATOM 895 C CA . LYS A 1 109 ? 61.717 -6.426 -41.722 1.00 49.06 109 LYS A CA 1
ATOM 896 C C . LYS A 1 109 ? 62.377 -5.039 -41.701 1.00 49.06 109 LYS A C 1
ATOM 898 O O . LYS A 1 109 ? 62.280 -4.339 -42.711 1.00 49.06 109 LYS A O 1
ATOM 903 N N . PRO A 1 110 ? 63.080 -4.633 -40.630 1.00 47.91 110 PRO A N 1
ATOM 904 C CA . PRO A 1 110 ? 63.935 -3.463 -40.712 1.00 47.91 110 PRO A CA 1
ATOM 905 C C . PRO A 1 110 ? 65.106 -3.833 -41.627 1.00 47.91 110 PRO A C 1
ATOM 907 O O . PRO A 1 110 ? 65.990 -4.601 -41.253 1.00 47.91 110 PRO A O 1
ATOM 910 N N . MET A 1 111 ? 65.060 -3.355 -42.867 1.00 40.59 111 MET A N 1
ATOM 911 C CA . MET A 1 111 ? 66.158 -3.467 -43.817 1.00 40.59 111 MET A CA 1
ATOM 912 C C . MET A 1 111 ? 67.110 -2.289 -43.551 1.00 40.59 111 MET A C 1
ATOM 914 O O . MET A 1 111 ? 66.674 -1.143 -43.654 1.00 40.59 111 MET A O 1
ATOM 918 N N . PRO A 1 112 ? 68.374 -2.515 -43.149 1.00 55.44 112 PRO A N 1
A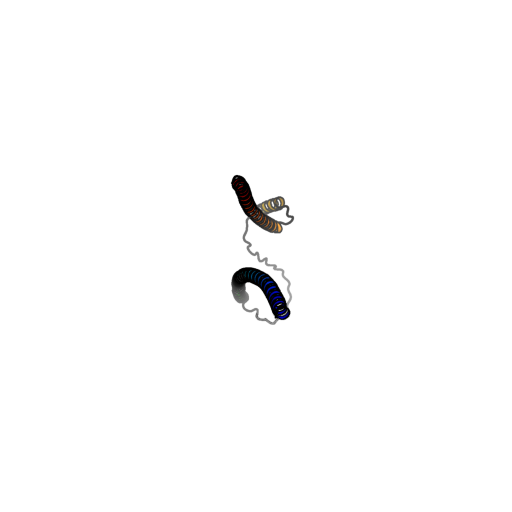TOM 919 C CA . PRO A 1 112 ? 69.350 -1.443 -43.044 1.00 55.44 112 PRO A CA 1
ATOM 920 C C . PRO A 1 112 ? 70.069 -1.260 -44.390 1.00 55.44 112 PRO A C 1
ATOM 922 O O . PRO A 1 112 ? 70.380 -2.252 -45.051 1.00 55.44 112 PRO A O 1
ATOM 925 N N . ARG A 1 113 ? 70.441 -0.005 -44.690 1.00 39.22 113 ARG A N 1
ATOM 926 C CA . ARG A 1 113 ? 71.200 0.510 -45.860 1.00 39.22 113 ARG A CA 1
ATOM 927 C C . ARG A 1 113 ? 70.309 0.916 -47.043 1.00 39.22 113 ARG A C 1
ATOM 929 O O . ARG A 1 113 ? 69.436 0.159 -47.431 1.00 39.22 113 ARG A O 1
ATOM 936 N N . GLY A 1 114 ? 70.495 2.063 -47.680 1.00 34.69 114 GLY A N 1
ATOM 937 C CA . GLY A 1 114 ? 71.525 3.088 -47.573 1.00 34.69 114 GLY A CA 1
ATOM 938 C C . GLY A 1 114 ? 71.093 4.306 -48.393 1.00 34.69 114 GLY A C 1
ATOM 939 O O . GLY A 1 114 ? 70.137 4.230 -49.158 1.00 34.69 114 GLY A O 1
ATOM 940 N N . ASP A 1 115 ? 71.789 5.402 -48.135 1.00 38.69 115 ASP A N 1
ATOM 941 C CA . ASP A 1 115 ? 71.823 6.673 -48.861 1.00 38.69 115 ASP A CA 1
ATOM 942 C C . ASP A 1 115 ? 71.589 6.515 -50.378 1.00 38.69 115 ASP A C 1
ATOM 944 O O . ASP A 1 115 ? 72.336 5.788 -51.028 1.00 38.69 115 ASP A O 1
ATOM 948 N N . ASP A 1 116 ? 70.531 7.120 -50.926 1.00 36.47 116 ASP A N 1
ATOM 949 C CA . ASP A 1 116 ? 70.683 8.199 -51.907 1.00 36.47 116 ASP A CA 1
ATOM 950 C C . ASP A 1 116 ? 69.333 8.800 -52.335 1.00 36.47 116 ASP A C 1
ATOM 952 O O . ASP A 1 116 ? 68.278 8.167 -52.399 1.00 36.47 116 ASP A O 1
ATOM 956 N N . PHE A 1 117 ? 69.426 10.091 -52.590 1.00 37.88 117 PHE A N 1
ATOM 957 C CA . PHE A 1 117 ? 68.432 11.060 -53.012 1.00 37.88 117 PHE A CA 1
ATOM 958 C C . PHE A 1 117 ? 67.817 10.741 -54.389 1.00 37.88 117 PHE A C 1
ATOM 960 O O . PHE A 1 117 ? 68.554 10.573 -55.348 1.00 37.88 117 PHE A O 1
ATOM 967 N N . GLU A 1 118 ? 66.480 10.756 -54.519 1.00 34.03 118 GLU A N 1
ATOM 968 C CA . GLU A 1 118 ? 65.796 11.495 -55.598 1.00 34.03 118 GLU A CA 1
ATOM 969 C C . GLU A 1 118 ? 64.269 11.543 -55.420 1.00 34.03 118 GLU A C 1
ATOM 971 O O . GLU A 1 118 ? 63.565 10.551 -55.236 1.00 34.03 118 GLU A O 1
ATOM 976 N N . THR A 1 119 ? 63.755 12.769 -55.475 1.00 43.72 119 THR A N 1
ATOM 977 C CA . THR A 1 119 ? 62.347 13.126 -55.319 1.00 43.72 119 THR A CA 1
ATOM 978 C C . THR A 1 119 ? 61.631 12.948 -56.655 1.00 43.72 119 THR A C 1
ATOM 980 O O . THR A 1 119 ? 61.819 13.765 -57.551 1.00 43.72 119 THR A O 1
ATOM 983 N N . THR A 1 120 ? 60.748 11.955 -56.789 1.00 34.88 120 THR A N 1
ATOM 984 C CA . THR A 1 120 ? 59.723 11.977 -57.845 1.00 34.88 120 THR A CA 1
ATOM 985 C C . THR A 1 120 ? 58.338 11.644 -57.296 1.00 34.88 120 THR A C 1
ATOM 987 O O . THR A 1 120 ? 58.040 10.579 -56.764 1.00 34.88 120 THR A O 1
ATOM 990 N N . THR A 1 121 ? 57.482 12.653 -57.409 1.00 45.62 121 THR A N 1
ATOM 991 C CA . THR A 1 121 ? 56.048 12.664 -57.158 1.00 45.62 121 THR A CA 1
ATOM 992 C C . THR A 1 121 ? 55.338 11.489 -57.829 1.00 45.62 121 THR A C 1
ATOM 994 O O . THR A 1 121 ? 55.257 11.418 -59.051 1.00 45.62 121 THR A O 1
ATOM 997 N N . SER A 1 122 ? 54.718 10.618 -57.036 1.00 33.09 122 SER A N 1
ATOM 998 C CA . SER A 1 122 ? 53.628 9.747 -57.492 1.00 33.09 122 SER A CA 1
ATOM 999 C C . SER A 1 122 ? 52.630 9.555 -56.358 1.00 33.09 122 SER A C 1
ATOM 1001 O O . SER A 1 122 ? 52.647 8.588 -55.602 1.00 33.09 122 SER A O 1
ATOM 1003 N N . ARG A 1 123 ? 51.753 10.553 -56.215 1.00 40.50 123 ARG A N 1
ATOM 1004 C CA . ARG A 1 123 ? 50.583 10.510 -55.338 1.00 40.50 123 ARG A CA 1
ATOM 1005 C C . ARG A 1 123 ? 49.514 9.651 -56.014 1.00 40.50 123 ARG A C 1
ATOM 1007 O O . ARG A 1 123 ? 48.586 10.174 -56.628 1.00 40.50 123 ARG A O 1
ATOM 1014 N N . SER A 1 124 ? 49.670 8.335 -55.925 1.00 36.16 124 SER A N 1
ATOM 1015 C CA . SER A 1 124 ? 48.664 7.371 -56.368 1.00 36.16 124 SER A CA 1
ATOM 1016 C C . SER A 1 124 ? 47.424 7.508 -55.484 1.00 36.16 124 SER A C 1
ATOM 1018 O O . SER A 1 124 ? 47.407 7.099 -54.323 1.00 36.16 124 SER A O 1
ATOM 1020 N N . LYS A 1 125 ? 46.398 8.169 -56.031 1.00 40.34 125 LYS A N 1
ATOM 1021 C CA . LYS A 1 125 ? 45.041 8.227 -55.485 1.00 40.34 125 LYS A CA 1
ATOM 1022 C C . LYS A 1 125 ? 44.498 6.804 -55.380 1.00 40.34 125 LYS A C 1
ATOM 1024 O O . LYS A 1 125 ? 44.118 6.207 -56.381 1.00 40.34 125 LYS A O 1
ATOM 1029 N N . TRP A 1 126 ? 44.416 6.294 -54.160 1.00 34.03 126 TRP A N 1
ATOM 1030 C CA . TRP A 1 126 ? 43.545 5.177 -53.829 1.00 34.03 126 TRP A CA 1
ATOM 1031 C C . TRP A 1 126 ? 42.104 5.692 -53.854 1.00 34.03 126 TRP A C 1
ATOM 1033 O O . TRP A 1 126 ? 41.635 6.304 -52.897 1.00 34.03 126 TRP A O 1
ATOM 1043 N N . GLN A 1 127 ? 41.426 5.524 -54.990 1.00 37.84 127 GLN A N 1
ATOM 1044 C CA . GLN A 1 127 ? 39.976 5.668 -55.062 1.00 37.84 127 GLN A CA 1
ATOM 1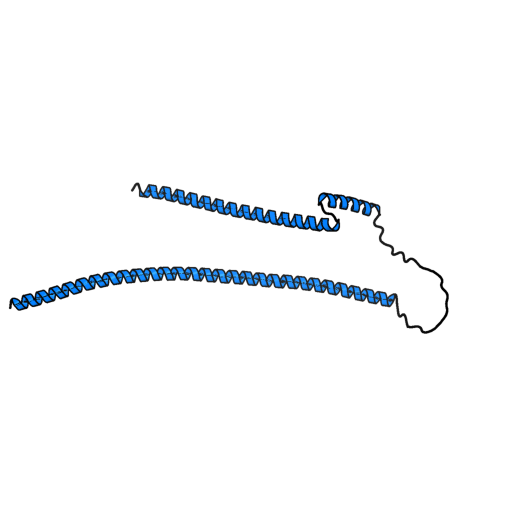045 C C . GLN A 1 127 ? 39.362 4.468 -54.345 1.00 37.84 127 GLN A C 1
ATOM 1047 O O . GLN A 1 127 ? 39.335 3.354 -54.863 1.00 37.84 127 GLN A O 1
ATOM 1052 N N . ILE A 1 128 ? 38.906 4.707 -53.119 1.00 42.00 128 ILE A N 1
ATOM 1053 C CA . ILE A 1 128 ? 37.950 3.840 -52.443 1.00 42.00 128 ILE A CA 1
ATOM 1054 C C . ILE A 1 128 ? 36.668 3.945 -53.268 1.00 42.00 128 ILE A C 1
ATOM 1056 O O . ILE A 1 128 ? 36.110 5.032 -53.404 1.00 42.00 128 ILE A O 1
ATOM 1060 N N . ALA A 1 129 ? 36.270 2.832 -53.883 1.00 43.28 129 ALA A N 1
ATOM 1061 C CA . ALA A 1 129 ? 34.974 2.676 -54.522 1.00 43.28 129 ALA A CA 1
ATOM 1062 C C . ALA A 1 129 ? 33.899 2.772 -53.433 1.00 43.28 129 ALA A C 1
ATOM 1064 O O . ALA A 1 129 ? 33.539 1.778 -52.800 1.00 43.28 129 ALA A O 1
ATOM 1065 N N . ASP A 1 130 ? 33.470 4.001 -53.165 1.00 46.78 130 ASP A N 1
ATOM 1066 C CA . ASP A 1 130 ? 32.292 4.272 -52.367 1.00 46.78 130 ASP A CA 1
ATOM 1067 C C . ASP A 1 130 ? 31.069 3.887 -53.199 1.00 46.78 130 ASP A C 1
ATOM 1069 O O . ASP A 1 130 ? 31.035 4.065 -54.419 1.00 46.78 130 ASP A O 1
ATOM 1073 N N . LYS A 1 131 ? 30.096 3.252 -52.559 1.00 51.50 131 LYS A N 1
ATOM 1074 C CA . LYS A 1 131 ? 28.896 2.778 -53.241 1.00 51.50 131 LYS A CA 1
ATOM 1075 C C . LYS A 1 131 ? 28.107 4.005 -53.686 1.00 51.50 131 LYS A C 1
ATOM 1077 O O . LYS A 1 131 ? 27.588 4.711 -52.829 1.00 51.50 131 LYS A O 1
ATOM 1082 N N . ASP A 1 132 ? 28.005 4.222 -54.997 1.00 55.66 132 ASP A N 1
ATOM 1083 C CA . ASP A 1 132 ? 27.175 5.265 -55.608 1.00 55.66 132 ASP A CA 1
ATOM 1084 C C . ASP A 1 132 ? 25.712 5.106 -55.160 1.00 55.66 132 ASP A C 1
ATOM 1086 O O . ASP A 1 132 ? 24.904 4.414 -55.785 1.00 55.66 132 ASP A O 1
ATOM 1090 N N . VAL A 1 133 ? 25.346 5.755 -54.055 1.00 61.78 133 VAL A N 1
ATOM 1091 C CA . VAL A 1 133 ? 23.971 6.206 -53.864 1.00 61.78 133 VAL A CA 1
ATOM 1092 C C . VAL A 1 133 ? 23.760 7.263 -54.946 1.00 61.78 133 VAL A C 1
ATOM 1094 O O . VAL A 1 133 ? 24.550 8.207 -55.001 1.00 61.78 133 VAL A O 1
ATOM 1097 N N . PRO A 1 134 ? 22.757 7.128 -55.834 1.00 76.44 134 PRO A N 1
ATOM 1098 C CA . PRO A 1 134 ? 22.519 8.129 -56.863 1.00 76.44 134 PRO A CA 1
ATOM 1099 C C . PRO A 1 134 ? 22.409 9.502 -56.200 1.00 76.44 134 PRO A C 1
ATOM 1101 O O . PRO A 1 134 ? 21.586 9.669 -55.302 1.00 76.44 134 PRO A O 1
ATOM 1104 N N . GLN A 1 135 ? 23.216 10.475 -56.629 1.00 75.12 135 GLN A N 1
ATOM 1105 C CA . GLN A 1 135 ? 23.221 11.837 -56.074 1.00 75.12 135 GLN A CA 1
ATOM 1106 C C . GLN A 1 135 ? 21.797 12.428 -55.988 1.00 75.12 135 GLN A C 1
ATOM 1108 O O . GLN A 1 135 ? 21.444 13.086 -55.017 1.00 75.12 135 GLN A O 1
ATOM 1113 N N . ALA A 1 136 ? 20.938 12.062 -56.945 1.00 77.38 136 ALA A N 1
ATOM 1114 C CA . ALA A 1 136 ? 19.521 12.414 -56.978 1.00 77.38 136 ALA A CA 1
ATOM 1115 C C . ALA A 1 136 ? 18.705 11.931 -55.758 1.00 77.38 136 ALA A C 1
ATOM 1117 O O . ALA A 1 136 ? 17.756 12.599 -55.352 1.00 77.38 136 ALA A O 1
ATOM 1118 N N . GLU A 1 137 ? 19.040 10.782 -55.166 1.00 80.44 137 GLU A N 1
ATOM 1119 C CA . GLU A 1 137 ? 18.371 10.289 -53.955 1.00 80.44 137 GLU A CA 1
ATOM 1120 C C . GLU A 1 137 ? 18.870 11.033 -52.708 1.00 80.44 137 GLU A C 1
ATOM 1122 O O . GLU A 1 137 ? 18.082 11.298 -51.802 1.00 80.44 137 GLU A O 1
ATOM 1127 N N . VAL A 1 138 ? 20.143 11.444 -52.681 1.00 82.81 138 VAL A N 1
ATOM 1128 C CA . VAL A 1 138 ? 20.689 12.295 -51.610 1.00 82.81 138 VAL A CA 1
ATOM 1129 C C . VAL A 1 138 ? 20.006 13.664 -51.623 1.00 82.81 138 VAL A C 1
ATOM 1131 O O . VAL A 1 138 ? 19.482 14.088 -50.595 1.00 82.81 138 VAL A O 1
ATOM 1134 N N . ASP A 1 139 ? 19.903 14.295 -52.795 1.00 87.06 139 ASP A N 1
ATOM 1135 C CA . ASP A 1 139 ? 19.242 15.597 -52.962 1.00 87.06 139 ASP A CA 1
ATOM 1136 C C . ASP A 1 139 ? 17.759 15.540 -52.547 1.00 87.06 139 ASP A C 1
ATOM 1138 O O . ASP A 1 139 ? 17.235 16.437 -51.878 1.00 87.06 139 ASP A O 1
ATOM 1142 N N . ARG A 1 140 ? 17.074 14.440 -52.883 1.00 91.06 140 ARG A N 1
ATOM 1143 C CA . ARG A 1 140 ? 15.685 14.197 -52.476 1.00 91.06 140 ARG A CA 1
ATOM 1144 C C . ARG A 1 140 ? 15.546 14.043 -50.960 1.00 91.06 140 ARG A C 1
ATOM 1146 O O . ARG A 1 140 ? 14.607 14.585 -50.371 1.00 91.06 140 ARG A O 1
ATOM 1153 N N . LEU A 1 141 ? 16.440 13.289 -50.321 1.00 86.88 141 LEU A N 1
ATOM 1154 C CA . LEU A 1 141 ? 16.433 13.100 -48.869 1.00 86.88 141 LEU A CA 1
ATOM 1155 C C . LEU A 1 141 ? 16.716 14.418 -48.136 1.00 86.88 141 LEU A C 1
ATOM 1157 O O . LEU A 1 141 ? 16.051 14.713 -47.143 1.00 86.88 141 LEU A O 1
ATOM 1161 N N . GLU A 1 142 ? 17.625 15.240 -48.657 1.00 87.00 142 GLU A N 1
ATOM 1162 C CA . GLU A 1 142 ? 17.925 16.578 -48.141 1.00 87.00 142 GLU A CA 1
ATOM 1163 C C . GLU A 1 142 ? 16.676 17.480 -48.165 1.00 87.00 142 GLU A C 1
ATOM 1165 O O . GLU A 1 142 ? 16.321 18.086 -47.149 1.00 87.00 142 GLU A O 1
ATOM 1170 N N . GLU A 1 143 ? 15.926 17.500 -49.276 1.00 89.94 143 GLU A N 1
ATOM 1171 C CA . GLU A 1 143 ? 14.677 18.268 -49.390 1.00 89.94 143 GLU A CA 1
ATOM 1172 C C . GLU A 1 143 ? 13.622 17.810 -48.364 1.00 89.94 143 GLU A C 1
ATOM 1174 O O . GLU A 1 143 ? 12.939 18.624 -47.727 1.00 89.94 143 GLU A O 1
ATOM 1179 N N . VAL A 1 144 ? 13.500 16.496 -48.162 1.00 90.75 144 VAL A N 1
ATOM 1180 C CA . VAL A 1 144 ? 12.589 15.906 -47.173 1.00 90.75 144 VAL A CA 1
ATOM 1181 C C . VAL A 1 144 ? 12.997 16.298 -45.751 1.00 90.75 144 VAL A C 1
ATOM 1183 O O . VAL A 1 144 ? 12.137 16.685 -44.953 1.00 90.75 144 VAL A O 1
ATOM 1186 N N . PHE A 1 145 ? 14.291 16.278 -45.431 1.00 86.38 145 PHE A N 1
ATOM 1187 C CA . PHE A 1 145 ? 14.791 16.692 -44.122 1.00 86.38 145 PHE A CA 1
ATOM 1188 C C . PHE A 1 145 ? 14.603 18.185 -43.856 1.00 86.38 145 PHE A C 1
ATOM 1190 O O . PHE A 1 145 ? 14.261 18.557 -42.732 1.00 86.38 145 PHE A O 1
ATOM 1197 N N . VAL A 1 146 ? 14.723 19.042 -44.872 1.00 88.31 146 VAL A N 1
ATOM 1198 C CA . VAL A 1 146 ? 14.393 20.470 -44.749 1.00 88.31 146 VAL A CA 1
ATOM 1199 C C . VAL A 1 146 ? 12.908 20.662 -44.428 1.00 88.31 146 VAL A C 1
ATOM 1201 O O . VAL A 1 146 ? 12.574 21.427 -43.519 1.00 88.31 146 VAL A O 1
ATOM 1204 N N . LYS A 1 147 ? 12.007 19.933 -45.100 1.00 91.06 147 LYS A N 1
ATOM 1205 C CA . LYS A 1 147 ? 10.562 19.966 -44.797 1.00 91.06 147 LYS A CA 1
ATOM 1206 C C . LYS A 1 147 ? 10.272 19.496 -43.370 1.00 91.06 147 LYS A C 1
ATOM 1208 O O . LYS A 1 147 ? 9.534 20.163 -42.647 1.00 91.06 147 LYS A O 1
ATOM 1213 N N . LEU A 1 148 ? 10.885 18.392 -42.942 1.00 87.75 148 LEU A N 1
ATOM 1214 C CA . LEU A 1 148 ? 10.767 17.856 -41.580 1.00 87.75 148 LEU A CA 1
ATOM 1215 C C . LEU A 1 148 ? 11.288 18.832 -40.523 1.00 87.75 148 LEU A C 1
ATOM 1217 O O . LEU A 1 148 ? 10.634 19.035 -39.500 1.00 87.75 148 LEU A O 1
ATOM 1221 N N . ARG A 1 149 ? 12.430 19.469 -40.776 1.00 89.25 149 ARG A N 1
ATOM 1222 C CA . ARG A 1 149 ? 13.015 20.491 -39.905 1.00 89.25 149 ARG A CA 1
ATOM 1223 C C . ARG A 1 149 ? 12.077 21.685 -39.741 1.00 89.25 149 ARG A C 1
ATOM 1225 O O . ARG A 1 149 ? 11.791 22.091 -38.617 1.00 89.25 149 ARG A O 1
ATOM 1232 N N . ASN A 1 150 ? 11.539 22.188 -40.851 1.00 88.38 150 ASN A N 1
ATOM 1233 C CA . ASN A 1 150 ? 10.602 23.311 -40.845 1.00 88.38 150 ASN A CA 1
ATOM 1234 C C . ASN A 1 150 ? 9.294 22.956 -40.114 1.00 88.38 150 ASN A C 1
ATOM 1236 O O . ASN A 1 150 ? 8.801 23.755 -39.325 1.00 88.38 150 ASN A O 1
ATOM 1240 N N . ALA A 1 151 ? 8.762 21.746 -40.315 1.00 88.75 151 ALA A N 1
ATOM 1241 C CA . ALA A 1 151 ? 7.540 21.283 -39.654 1.00 88.75 151 ALA A CA 1
ATOM 1242 C C . ALA A 1 151 ? 7.716 21.040 -38.144 1.00 88.75 151 ALA A C 1
ATOM 1244 O O . ALA A 1 151 ? 6.793 21.260 -37.362 1.00 88.75 151 ALA A O 1
ATOM 1245 N N . THR A 1 152 ? 8.896 20.581 -37.718 1.00 85.62 152 THR A N 1
ATOM 1246 C CA . THR A 1 152 ? 9.209 20.330 -36.299 1.00 85.62 152 THR A CA 1
ATOM 1247 C C . THR A 1 152 ? 9.734 21.562 -35.560 1.00 85.62 152 THR A C 1
ATOM 1249 O O . THR A 1 152 ? 9.778 21.553 -34.325 1.00 85.62 152 THR A O 1
ATOM 1252 N N . GLY A 1 153 ? 10.083 22.625 -36.292 1.00 88.12 153 GLY A N 1
ATOM 1253 C CA . GLY A 1 153 ? 10.566 23.896 -35.752 1.00 88.12 153 GLY A CA 1
ATOM 1254 C C . GLY A 1 153 ? 11.965 23.816 -35.139 1.00 88.12 153 GLY A C 1
ATOM 1255 O O . GLY A 1 153 ? 12.277 24.592 -34.239 1.00 88.12 153 GLY A O 1
ATOM 1256 N N . VAL A 1 154 ? 12.787 22.854 -35.564 1.00 88.56 154 VAL A N 1
ATOM 1257 C CA . VAL A 1 154 ? 14.148 22.656 -35.038 1.00 88.56 154 VAL A CA 1
ATOM 1258 C C . VAL A 1 154 ? 15.194 23.285 -35.955 1.00 88.56 154 VAL A C 1
ATOM 1260 O O . VAL A 1 154 ? 14.976 23.419 -37.153 1.00 88.56 154 VAL A O 1
ATOM 1263 N N . SER A 1 155 ? 16.346 23.673 -35.409 1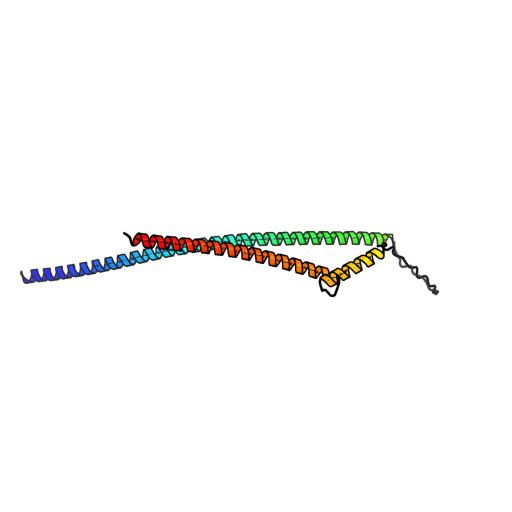.00 84.94 155 SER A N 1
ATOM 1264 C CA . SER A 1 155 ? 17.392 24.356 -36.187 1.00 84.94 155 SER A CA 1
ATOM 1265 C C . SER A 1 155 ? 18.333 23.392 -36.916 1.00 84.94 155 SER A C 1
ATOM 1267 O O . SER A 1 155 ? 18.858 23.737 -37.974 1.00 84.94 155 SER A O 1
ATOM 1269 N N . ARG A 1 156 ? 18.549 22.182 -36.381 1.00 86.88 156 ARG A N 1
ATOM 1270 C CA . ARG A 1 156 ? 19.432 21.157 -36.963 1.00 86.88 156 ARG A CA 1
ATOM 1271 C C . ARG A 1 156 ? 18.654 19.894 -37.310 1.00 86.88 156 ARG A C 1
ATOM 1273 O O . ARG A 1 156 ? 17.724 19.516 -36.604 1.00 86.88 156 ARG A O 1
ATOM 1280 N N . THR A 1 157 ? 19.063 19.222 -38.383 1.00 82.88 157 THR A N 1
ATOM 1281 C CA . THR A 1 157 ? 18.429 17.984 -38.863 1.00 82.88 157 THR A CA 1
ATOM 1282 C C . THR A 1 157 ? 18.529 16.849 -37.838 1.00 82.88 157 THR A C 1
ATOM 1284 O O . THR A 1 157 ? 17.581 16.092 -37.654 1.00 82.88 157 THR A O 1
ATOM 1287 N N . GLU A 1 158 ? 19.639 16.789 -37.104 1.00 83.69 158 GLU A N 1
ATOM 1288 C CA . GLU A 1 158 ? 19.891 15.819 -36.028 1.00 83.69 158 GLU A CA 1
ATOM 1289 C C . GLU A 1 158 ? 18.870 15.931 -34.877 1.00 83.69 158 GLU A C 1
ATOM 1291 O O . GLU A 1 158 ? 18.502 14.933 -34.256 1.00 83.69 158 GLU A O 1
ATOM 1296 N N . ASP A 1 159 ? 18.337 17.134 -34.637 1.00 86.69 159 ASP A N 1
ATOM 1297 C CA . ASP A 1 159 ? 17.404 17.412 -33.539 1.00 86.69 159 ASP A CA 1
ATOM 1298 C C . ASP A 1 159 ? 15.950 17.043 -33.870 1.00 86.69 159 ASP A C 1
ATOM 1300 O O . ASP A 1 159 ? 15.105 16.958 -32.972 1.00 86.69 159 ASP A O 1
ATOM 1304 N N . VAL A 1 160 ? 15.642 16.782 -35.147 1.00 89.31 160 VAL A N 1
ATOM 1305 C CA . VAL A 1 160 ? 14.297 16.402 -35.615 1.00 89.31 160 VAL A CA 1
ATOM 1306 C C . VAL A 1 160 ? 13.828 15.137 -34.898 1.00 89.31 160 VAL A C 1
ATOM 1308 O O . VAL A 1 160 ? 12.708 15.085 -34.382 1.00 89.31 160 VAL A O 1
ATOM 1311 N N . LEU A 1 161 ? 14.701 14.130 -34.802 1.00 87.62 161 LEU A N 1
ATOM 1312 C CA . LEU A 1 161 ? 14.391 12.871 -34.128 1.00 87.62 161 LEU A CA 1
ATOM 1313 C C . LEU A 1 161 ? 14.112 13.091 -32.636 1.00 87.62 161 LEU A C 1
ATOM 1315 O O . LEU A 1 161 ? 13.112 12.596 -32.112 1.00 87.62 161 LEU A O 1
ATOM 1319 N N . ASN A 1 162 ? 14.950 13.886 -31.967 1.00 89.81 162 ASN A N 1
ATOM 1320 C CA . ASN A 1 162 ? 14.784 14.213 -30.551 1.00 89.81 162 ASN A CA 1
ATOM 1321 C C . ASN A 1 162 ? 13.446 14.919 -30.291 1.00 89.81 162 ASN A C 1
ATOM 1323 O O . ASN A 1 162 ? 12.761 14.613 -29.311 1.00 89.81 162 ASN A O 1
ATOM 1327 N N . ARG A 1 163 ? 13.016 15.804 -31.200 1.00 90.44 163 ARG A N 1
ATOM 1328 C CA . ARG A 1 163 ? 11.721 16.487 -31.106 1.00 90.44 163 ARG A CA 1
ATOM 1329 C C . ARG A 1 163 ? 10.545 15.517 -31.215 1.00 90.44 163 ARG A C 1
ATOM 1331 O O . ARG A 1 163 ? 9.626 15.608 -30.401 1.00 90.44 163 ARG A O 1
ATOM 1338 N N . PHE A 1 164 ? 10.585 14.563 -32.146 1.00 91.44 164 PHE A N 1
ATOM 1339 C CA . PHE A 1 164 ? 9.547 13.530 -32.266 1.00 91.44 164 PHE A CA 1
ATOM 1340 C C . PHE A 1 164 ? 9.507 12.589 -31.060 1.00 91.44 164 PHE A C 1
ATOM 1342 O O . PHE A 1 164 ? 8.423 12.251 -30.580 1.00 91.44 164 PHE A O 1
ATOM 1349 N N . LEU A 1 165 ? 10.667 12.190 -30.532 1.00 91.88 165 LEU A N 1
ATOM 1350 C CA . LEU A 1 165 ? 10.739 11.363 -29.327 1.00 91.88 165 LEU A CA 1
ATOM 1351 C C . LEU A 1 165 ? 10.150 12.094 -28.114 1.00 91.88 165 LEU A C 1
ATOM 1353 O O . LEU A 1 165 ? 9.353 11.505 -27.381 1.00 91.88 165 LEU A O 1
ATOM 1357 N N . ALA A 1 166 ? 10.465 13.381 -27.951 1.00 91.38 166 ALA A N 1
ATOM 1358 C CA . ALA A 1 166 ? 9.886 14.217 -26.906 1.00 91.38 166 ALA A CA 1
ATOM 1359 C C . ALA A 1 166 ? 8.364 14.358 -27.069 1.00 91.38 166 ALA A C 1
ATOM 1361 O O . ALA A 1 166 ? 7.624 14.116 -26.119 1.00 91.38 166 ALA A O 1
ATOM 1362 N N . GLN A 1 167 ? 7.874 14.656 -28.278 1.00 93.56 167 GLN A N 1
ATOM 1363 C CA . GLN A 1 167 ? 6.435 14.740 -28.562 1.00 93.56 167 GLN A CA 1
ATOM 1364 C C . GLN A 1 167 ? 5.709 13.421 -28.275 1.00 93.56 167 GLN A C 1
ATOM 1366 O O . GLN A 1 167 ? 4.622 13.430 -27.694 1.00 93.56 167 GLN A O 1
ATOM 1371 N N . ARG A 1 168 ? 6.309 12.280 -28.636 1.00 94.56 168 ARG A N 1
ATOM 1372 C CA . ARG A 1 168 ? 5.761 10.951 -28.337 1.00 94.56 168 ARG A CA 1
ATOM 1373 C C . ARG A 1 168 ? 5.670 10.718 -26.830 1.00 94.56 168 ARG A C 1
ATOM 1375 O O . ARG A 1 168 ? 4.617 10.299 -26.357 1.00 94.56 168 ARG A O 1
ATOM 1382 N N . ALA A 1 169 ? 6.731 11.030 -26.086 1.00 94.25 169 ALA A N 1
ATOM 1383 C CA . ALA A 1 169 ? 6.747 10.906 -24.631 1.00 94.25 169 ALA A CA 1
ATOM 1384 C C . ALA A 1 169 ? 5.692 11.812 -23.970 1.00 94.25 169 ALA A C 1
ATOM 1386 O O . ALA A 1 169 ? 4.952 11.363 -23.094 1.00 94.25 169 ALA A O 1
ATOM 1387 N N . THR A 1 170 ? 5.555 13.062 -24.426 1.00 95.12 170 THR A N 1
ATOM 1388 C CA . THR A 1 170 ? 4.513 13.981 -23.945 1.00 95.12 170 THR A CA 1
ATOM 1389 C C . THR A 1 170 ? 3.115 13.450 -24.249 1.00 95.12 170 THR A C 1
ATOM 1391 O O . THR A 1 170 ? 2.268 13.441 -23.359 1.00 95.12 170 THR A O 1
ATOM 1394 N N . LYS A 1 171 ? 2.869 12.953 -25.467 1.00 96.50 171 LYS A N 1
ATOM 1395 C CA . LYS A 1 171 ? 1.583 12.354 -25.855 1.00 96.50 171 LYS A CA 1
ATOM 1396 C C . LYS A 1 171 ? 1.231 11.152 -24.978 1.00 96.50 171 LYS A C 1
ATOM 1398 O O . LYS A 1 171 ? 0.092 11.034 -24.535 1.00 96.50 171 LYS A O 1
ATOM 1403 N N . GLU A 1 172 ? 2.195 10.275 -24.706 1.00 96.19 172 GLU A N 1
ATOM 1404 C CA . GLU A 1 172 ? 1.990 9.117 -23.832 1.00 96.19 172 GLU A CA 1
ATOM 1405 C C . GLU A 1 172 ? 1.677 9.546 -22.392 1.00 96.19 172 GLU A C 1
ATOM 1407 O O . GLU A 1 172 ? 0.732 9.036 -21.790 1.00 96.19 172 GLU A O 1
ATOM 1412 N N . LYS A 1 173 ? 2.413 10.529 -21.858 1.00 96.06 173 LYS A N 1
ATOM 1413 C CA . LYS A 1 173 ? 2.166 11.081 -20.519 1.00 96.06 173 LYS A CA 1
ATOM 1414 C C . LYS A 1 173 ? 0.777 11.713 -20.409 1.00 96.06 173 LYS A C 1
ATOM 1416 O O . LYS A 1 173 ? 0.077 11.451 -19.437 1.00 96.06 173 LYS A O 1
ATOM 1421 N N . LEU A 1 174 ? 0.364 12.501 -21.403 1.00 96.69 174 LEU A N 1
ATOM 1422 C CA . LEU A 1 174 ? -0.970 13.106 -21.440 1.00 96.69 174 LEU A CA 1
ATOM 1423 C C . LEU A 1 174 ? -2.069 12.047 -21.500 1.00 96.69 174 LEU A C 1
ATOM 1425 O O . LEU A 1 174 ? -3.047 12.162 -20.773 1.00 96.69 174 LEU A O 1
ATOM 1429 N N . LYS A 1 175 ? -1.885 10.986 -22.296 1.00 96.44 175 LYS A N 1
ATOM 1430 C CA . LYS A 1 175 ? -2.840 9.873 -22.354 1.00 96.44 175 LYS A CA 1
ATOM 1431 C C . LYS A 1 175 ? -2.976 9.176 -20.998 1.00 96.44 175 LYS A C 1
ATOM 1433 O O . LYS A 1 175 ? -4.095 8.926 -20.573 1.00 96.44 175 LYS A O 1
ATOM 1438 N N . LYS A 1 176 ? -1.862 8.910 -20.304 1.00 95.19 176 LYS A N 1
ATOM 1439 C CA . LYS A 1 176 ? -1.878 8.324 -18.949 1.00 95.19 176 LYS A CA 1
ATOM 1440 C C . LYS A 1 176 ? -2.577 9.231 -17.935 1.00 95.19 176 LYS A C 1
ATOM 1442 O O . LYS A 1 176 ? -3.337 8.749 -17.106 1.00 95.19 176 LYS A O 1
ATOM 1447 N N . MET A 1 177 ? -2.329 10.539 -18.005 1.00 95.56 177 MET A N 1
ATOM 1448 C CA . MET A 1 177 ? -2.986 11.514 -17.133 1.00 95.56 177 MET A CA 1
ATOM 1449 C C . MET A 1 177 ? -4.492 11.566 -17.402 1.00 95.56 177 MET A C 1
ATOM 1451 O O . MET A 1 177 ? -5.272 11.522 -16.463 1.00 95.56 177 MET A O 1
ATOM 1455 N N . GLN A 1 178 ? -4.900 11.573 -18.675 1.00 96.31 178 GLN A N 1
ATOM 1456 C CA . GLN A 1 178 ? -6.306 11.532 -19.067 1.00 96.31 178 GLN A CA 1
ATOM 1457 C C . GLN A 1 178 ? -7.009 10.284 -18.523 1.00 96.31 178 GLN A C 1
ATOM 1459 O O . GLN A 1 178 ? -8.060 10.413 -17.907 1.00 96.31 178 GLN A O 1
ATOM 1464 N N . THR A 1 179 ? -6.425 9.093 -18.705 1.00 95.38 179 THR A N 1
ATOM 1465 C CA . THR A 1 179 ? -7.025 7.848 -18.201 1.00 95.38 179 THR A CA 1
ATOM 1466 C C . THR A 1 179 ? -7.121 7.840 -16.679 1.00 95.38 179 THR A C 1
ATOM 1468 O O . THR A 1 179 ? -8.166 7.485 -16.151 1.00 95.38 179 THR A O 1
ATOM 1471 N N . ALA A 1 180 ? -6.082 8.302 -15.975 1.00 95.94 180 ALA A N 1
ATOM 1472 C CA . ALA A 1 180 ? -6.102 8.387 -14.515 1.00 95.94 180 ALA A CA 1
ATOM 1473 C C . ALA A 1 180 ? -7.184 9.356 -14.005 1.00 95.94 180 ALA A C 1
ATOM 1475 O O . ALA A 1 180 ? -7.917 9.031 -13.075 1.00 95.94 180 ALA A O 1
ATOM 1476 N N . THR A 1 181 ? -7.332 10.526 -14.637 1.00 95.81 181 THR A N 1
ATOM 1477 C CA . THR A 1 181 ? -8.386 11.490 -14.288 1.00 95.81 181 THR A CA 1
ATOM 1478 C C . THR A 1 181 ? -9.786 10.943 -14.579 1.00 95.81 181 THR A C 1
ATOM 1480 O O . THR A 1 181 ? -10.705 11.179 -13.799 1.00 95.81 181 THR A O 1
ATOM 1483 N N . GLU A 1 182 ? -9.970 10.205 -15.676 1.00 96.31 182 GLU A N 1
ATOM 1484 C CA . GLU A 1 182 ? -11.250 9.567 -16.015 1.00 96.31 182 GLU A CA 1
ATOM 1485 C C . GLU A 1 182 ? -11.633 8.490 -14.985 1.00 96.31 182 GLU A C 1
ATOM 1487 O O . GLU A 1 182 ? -12.772 8.449 -14.518 1.00 96.31 182 GLU A O 1
ATOM 1492 N N . GLU A 1 183 ? -10.671 7.661 -14.570 1.00 95.94 183 GLU A N 1
ATOM 1493 C CA . GLU A 1 183 ? -10.853 6.647 -13.524 1.00 95.94 183 GLU A CA 1
ATOM 1494 C C . GLU A 1 183 ? -11.205 7.279 -12.170 1.00 95.94 183 GLU A C 1
ATOM 1496 O O . GLU A 1 183 ? -12.174 6.869 -11.525 1.00 95.94 183 GLU A O 1
ATOM 1501 N N . GLU A 1 184 ? -10.469 8.313 -11.753 1.00 96.25 184 GLU A N 1
ATOM 1502 C CA . GLU A 1 184 ? -10.738 9.043 -10.511 1.00 96.25 184 GLU A CA 1
ATOM 1503 C C . GLU A 1 184 ? -12.124 9.699 -10.533 1.00 96.25 184 GLU A C 1
ATOM 1505 O O . GLU A 1 184 ? -12.887 9.588 -9.569 1.00 96.25 184 GLU A O 1
ATOM 1510 N N . LYS A 1 185 ? -12.498 10.316 -11.659 1.00 97.31 185 LYS A N 1
ATOM 1511 C CA . LYS A 1 185 ? -13.831 10.888 -11.853 1.00 97.31 185 LYS A CA 1
ATOM 1512 C C . LYS A 1 185 ? -14.922 9.827 -11.693 1.00 97.31 185 LYS A C 1
ATOM 1514 O O . LYS A 1 185 ? -15.879 10.067 -10.959 1.00 97.31 185 LYS A O 1
ATOM 1519 N N . MET A 1 186 ? -14.780 8.658 -12.323 1.00 96.69 186 MET A N 1
ATOM 1520 C CA . MET A 1 186 ? -15.760 7.573 -12.188 1.00 96.69 186 MET A CA 1
ATOM 1521 C C . MET A 1 186 ? -15.891 7.085 -10.739 1.00 96.69 186 MET A C 1
ATOM 1523 O O . MET A 1 186 ? -17.003 6.839 -10.264 1.00 96.69 186 MET A O 1
ATOM 1527 N N . LEU A 1 187 ? -14.778 6.968 -10.009 1.00 96.69 187 LEU A N 1
ATOM 1528 C CA . LEU A 1 187 ? -14.793 6.587 -8.593 1.00 96.69 187 LEU A CA 1
ATOM 1529 C C . LEU A 1 187 ? -15.524 7.623 -7.733 1.00 96.69 187 LEU A C 1
ATOM 1531 O O . LEU A 1 187 ? -16.353 7.254 -6.895 1.00 96.69 187 LEU A O 1
ATOM 1535 N N . LEU A 1 188 ? -15.257 8.911 -7.956 1.00 96.44 188 LEU A N 1
ATOM 1536 C CA . LEU A 1 188 ? -15.929 10.002 -7.251 1.00 96.44 188 LEU A CA 1
ATOM 1537 C C . LEU A 1 188 ? -17.425 10.054 -7.573 1.00 96.44 188 LEU A C 1
ATOM 1539 O O . LEU A 1 188 ? -18.234 10.220 -6.660 1.00 96.44 188 LEU A O 1
ATOM 1543 N N . GLU A 1 189 ? -17.818 9.856 -8.832 1.00 97.00 189 GLU A N 1
ATOM 1544 C CA . GLU A 1 189 ? -19.228 9.785 -9.230 1.00 97.00 189 GLU A CA 1
ATOM 1545 C C . GLU A 1 189 ? -19.949 8.613 -8.556 1.00 97.00 189 GLU A C 1
ATOM 1547 O O . GLU A 1 189 ? -21.038 8.802 -8.005 1.00 97.00 189 GLU A O 1
ATOM 1552 N N . LYS A 1 190 ? -19.323 7.430 -8.509 1.00 96.44 190 LYS A N 1
ATOM 1553 C CA . LYS A 1 190 ? -19.867 6.262 -7.802 1.00 96.44 190 LYS A CA 1
ATOM 1554 C C . LYS A 1 190 ? -20.020 6.532 -6.306 1.00 96.44 190 LYS A C 1
ATOM 1556 O O . LYS A 1 190 ? -21.076 6.254 -5.741 1.00 96.44 190 LYS A O 1
ATOM 1561 N N . LYS A 1 191 ? -19.003 7.117 -5.665 1.00 96.38 191 LYS A N 1
ATOM 1562 C CA . LYS A 1 191 ? -19.057 7.476 -4.241 1.00 96.38 191 LYS A CA 1
ATOM 1563 C C . LYS A 1 191 ? -20.150 8.510 -3.967 1.00 96.38 191 LYS A C 1
ATOM 1565 O O . LYS A 1 191 ? -20.891 8.377 -2.998 1.00 96.38 191 LYS A O 1
ATOM 1570 N N . ARG A 1 192 ? -20.307 9.504 -4.846 1.00 96.38 192 ARG A N 1
ATOM 1571 C CA . ARG A 1 192 ? -21.388 10.496 -4.759 1.00 96.38 192 ARG A CA 1
ATOM 1572 C C . ARG A 1 192 ? -22.762 9.832 -4.840 1.00 96.38 192 ARG A C 1
ATOM 1574 O O . ARG A 1 192 ? -23.634 10.166 -4.045 1.00 96.38 192 ARG A O 1
ATOM 1581 N N . GLN A 1 193 ? -22.960 8.908 -5.782 1.00 96.25 193 GLN A N 1
ATOM 1582 C CA . GLN A 1 193 ? -24.214 8.157 -5.915 1.00 96.25 193 GLN A CA 1
ATOM 1583 C C . GLN A 1 193 ? -24.509 7.320 -4.665 1.00 96.25 193 GLN A C 1
ATOM 1585 O O . GLN A 1 193 ? -25.628 7.367 -4.168 1.00 96.25 193 GLN A O 1
ATOM 1590 N N . GLN A 1 194 ? -23.507 6.623 -4.119 1.00 95.69 194 GLN A N 1
ATOM 1591 C CA . GLN A 1 194 ? -23.646 5.849 -2.881 1.00 95.69 194 GLN A CA 1
ATOM 1592 C C . GLN A 1 194 ? -24.068 6.724 -1.698 1.00 95.69 194 GLN A C 1
ATOM 1594 O O . GLN A 1 194 ? -25.052 6.414 -1.040 1.00 95.69 194 GLN A O 1
ATOM 1599 N N . LEU A 1 195 ? -23.378 7.847 -1.478 1.00 94.50 195 LEU A N 1
ATOM 1600 C CA . LEU A 1 195 ? -23.714 8.777 -0.396 1.00 94.50 195 LEU A CA 1
ATOM 1601 C C . LEU A 1 195 ? -25.100 9.402 -0.582 1.00 94.50 195 LEU A C 1
ATOM 1603 O O . LEU A 1 195 ? -25.821 9.607 0.385 1.00 94.50 195 LEU A O 1
ATOM 1607 N N . THR A 1 196 ? -25.497 9.688 -1.824 1.00 94.75 196 THR A N 1
ATOM 1608 C CA . THR A 1 196 ? -26.836 10.223 -2.115 1.00 94.75 196 THR A CA 1
ATOM 1609 C C . THR A 1 196 ? -27.915 9.190 -1.790 1.00 94.75 196 THR A C 1
ATOM 1611 O O . THR A 1 196 ? -28.900 9.534 -1.144 1.00 94.75 196 THR A O 1
ATOM 1614 N N . ALA A 1 197 ? -27.702 7.923 -2.159 1.00 93.00 197 ALA A N 1
ATOM 1615 C CA . ALA A 1 197 ? -28.608 6.830 -1.818 1.00 93.00 197 ALA A CA 1
ATOM 1616 C C . ALA A 1 197 ? -28.681 6.583 -0.300 1.00 93.00 197 ALA A C 1
ATOM 1618 O O . ALA A 1 197 ? -29.759 6.329 0.230 1.00 93.00 197 ALA A O 1
ATOM 1619 N N . GLU A 1 198 ? -27.558 6.692 0.414 1.00 92.62 198 GLU A N 1
ATOM 1620 C CA . GLU A 1 198 ? -27.514 6.573 1.875 1.00 92.62 198 GLU A CA 1
ATOM 1621 C C . GLU A 1 198 ? -28.288 7.708 2.561 1.00 92.62 198 GLU A C 1
ATOM 1623 O O . GLU A 1 198 ? -29.097 7.448 3.450 1.00 92.62 198 GLU A O 1
ATOM 1628 N N . ILE A 1 199 ? -28.121 8.949 2.091 1.00 91.81 199 ILE A N 1
ATOM 1629 C CA . ILE A 1 199 ? -28.894 10.104 2.569 1.00 91.81 199 ILE A CA 1
ATOM 1630 C C . ILE A 1 199 ? -30.390 9.914 2.294 1.00 91.81 199 ILE A C 1
ATOM 1632 O O . ILE A 1 199 ? -31.213 10.211 3.155 1.00 91.81 199 ILE A O 1
ATOM 1636 N N . GLU A 1 200 ? -30.772 9.445 1.104 1.00 90.06 200 GLU A N 1
ATOM 1637 C CA . GLU A 1 200 ? -32.176 9.156 0.790 1.00 90.06 200 GLU A CA 1
ATOM 1638 C C . GLU A 1 200 ? -32.740 8.077 1.717 1.00 90.06 200 GLU A C 1
ATOM 1640 O O . GLU A 1 200 ? -33.800 8.274 2.305 1.00 90.06 200 GLU A O 1
ATOM 1645 N N . MET A 1 201 ? -32.012 6.979 1.924 1.00 88.38 201 MET A N 1
ATOM 1646 C CA . MET A 1 201 ? -32.411 5.912 2.842 1.00 88.38 201 MET A CA 1
ATOM 1647 C C . MET A 1 201 ? -32.616 6.427 4.273 1.00 88.38 201 MET A C 1
ATOM 1649 O O . MET A 1 201 ? -33.629 6.093 4.886 1.00 88.38 201 MET A O 1
ATOM 1653 N N . GLN A 1 202 ? -31.707 7.268 4.778 1.00 84.56 202 GLN A N 1
ATOM 1654 C CA . GLN A 1 202 ? -31.821 7.875 6.108 1.00 84.56 202 GLN A CA 1
ATOM 1655 C C . GLN A 1 202 ? -33.031 8.814 6.223 1.00 84.56 202 GLN A C 1
ATOM 1657 O O . GLN A 1 202 ? -33.769 8.755 7.204 1.00 84.56 202 GLN A O 1
ATOM 1662 N N . LYS A 1 203 ? -33.311 9.620 5.189 1.00 83.31 203 LYS A N 1
ATOM 1663 C CA . LYS A 1 203 ? -34.517 10.466 5.152 1.00 83.31 203 LYS A CA 1
ATOM 1664 C C . LYS A 1 203 ? -35.802 9.645 5.265 1.00 83.31 203 LYS A C 1
ATOM 1666 O O . LYS A 1 203 ? -36.732 10.068 5.942 1.00 83.31 203 LYS A O 1
ATOM 1671 N N . PHE A 1 204 ? -35.862 8.481 4.615 1.00 74.00 204 PHE A N 1
ATOM 1672 C CA . PHE A 1 204 ? -37.041 7.613 4.665 1.00 74.00 204 PHE A CA 1
ATOM 1673 C C . PHE A 1 204 ? -37.136 6.772 5.948 1.00 74.00 204 PHE A C 1
ATOM 1675 O O . PHE A 1 204 ? -38.244 6.374 6.320 1.00 74.00 204 PHE A O 1
ATOM 1682 N N . SER A 1 205 ? -36.022 6.496 6.638 1.00 70.31 205 SER A N 1
ATOM 1683 C CA . SER A 1 205 ? -36.056 5.861 7.963 1.00 70.31 205 SER A CA 1
ATOM 1684 C C . SER A 1 205 ? -36.529 6.831 9.044 1.00 70.31 205 SER A C 1
ATOM 1686 O O . SER A 1 205 ? -37.407 6.470 9.819 1.00 70.31 205 SER A O 1
ATOM 1688 N N . GLU A 1 206 ? -36.064 8.084 9.029 1.00 60.00 206 GLU A N 1
ATOM 1689 C CA . GLU A 1 206 ? -36.512 9.114 9.982 1.00 60.00 206 GLU A CA 1
ATOM 1690 C C . GLU A 1 206 ? -38.021 9.387 9.882 1.00 60.00 206 GLU A C 1
ATOM 1692 O O . GLU A 1 206 ? -38.687 9.580 10.895 1.00 60.00 206 GLU A O 1
ATOM 1697 N N . THR A 1 207 ? -38.602 9.333 8.677 1.00 57.59 207 THR A N 1
ATOM 1698 C CA . THR A 1 207 ? -40.059 9.470 8.507 1.00 57.59 207 THR A CA 1
ATOM 1699 C C . THR A 1 207 ? -40.855 8.253 8.979 1.00 57.59 207 THR A C 1
ATOM 1701 O O . THR A 1 207 ? -42.019 8.399 9.323 1.00 57.59 207 THR A O 1
ATOM 1704 N N . LYS A 1 208 ? -40.260 7.052 9.008 1.00 55.94 208 LYS A N 1
ATOM 1705 C CA . LYS A 1 208 ? -40.942 5.842 9.503 1.00 55.94 208 LYS A CA 1
ATOM 1706 C C . LYS A 1 208 ? -40.958 5.753 11.025 1.00 55.94 208 LYS A C 1
ATOM 1708 O O . LYS A 1 208 ? -41.926 5.233 11.567 1.00 55.94 208 LYS A O 1
ATOM 1713 N N . ASP A 1 209 ? -39.924 6.267 11.683 1.00 53.88 209 ASP A N 1
ATOM 1714 C CA . ASP A 1 209 ? -39.850 6.314 13.146 1.00 53.88 209 ASP A CA 1
ATOM 1715 C C . ASP A 1 209 ? -40.687 7.466 13.739 1.00 53.88 209 ASP A C 1
ATOM 1717 O O . ASP A 1 209 ? -41.034 7.426 14.914 1.00 53.88 209 ASP A O 1
ATOM 1721 N N . ALA A 1 210 ? -41.047 8.478 12.938 1.00 56.53 210 ALA A N 1
ATOM 1722 C CA . ALA A 1 210 ? -41.917 9.586 13.352 1.00 56.53 210 ALA A CA 1
ATOM 1723 C C . ALA A 1 210 ? -43.431 9.288 13.242 1.00 56.53 210 ALA A C 1
ATOM 1725 O O . ALA A 1 210 ? -44.229 10.013 13.834 1.00 56.53 210 ALA A O 1
ATOM 1726 N N . ASP A 1 211 ? -43.818 8.242 12.501 1.00 50.62 211 ASP A N 1
ATOM 1727 C CA . ASP A 1 211 ? -45.214 7.834 12.255 1.00 50.62 211 ASP A CA 1
ATOM 1728 C C . ASP A 1 211 ? -45.650 6.595 13.088 1.00 50.62 211 ASP A C 1
ATOM 1730 O O . ASP A 1 211 ? -46.710 6.014 12.827 1.00 50.62 211 ASP A O 1
ATOM 1734 N N . GLN A 1 212 ? -44.856 6.182 14.090 1.00 41.66 212 GLN A N 1
ATOM 1735 C CA . GLN A 1 212 ? -45.209 5.180 15.119 1.00 41.66 212 GLN A CA 1
ATOM 1736 C C . GLN A 1 212 ? -45.350 5.821 16.502 1.00 41.66 212 GLN A C 1
ATOM 1738 O O . GLN A 1 212 ? -46.253 5.373 17.247 1.00 41.66 212 GLN A O 1
#